Protein AF-A0A7M3YU79-F1 (afdb_monomer)

Mean predicted aligned error: 7.55 Å

Sequence (263 aa):
MKVATKDIVNKVTQTEMDAGKLSARFDVDVSDGSKVNLPAAFESEVREDLVKLAVASSRANRRQAYGSRAHVGKRRPMAGMKHSVEWWGKGRGVSRIMRRTGSRRGAQNPHTLGGRRAHGPKVEKDWSRKLNAKQRHAARNAALAATVSMETVSARGHRFDDTVEHLPIVLGSYTEIVDGKSTEYDIETFNHGSATRKAAAIFAGLGLGPDMDRARNGRKIRAGKATMRGRVHKTPKSILLVVKEKSGLAQAARNLPGVDVVA

pLDDT: mean 88.75, std 8.18, range [56.69, 97.25]

Foldseek 3Di:
DKDWAKEKEWEWDWDDDPVGTDDIDTDIAIDTHDIDDDDPLLVAAQDVVLLVVLVQQVVLVPDQQDWFFDDDDLVGHTFQNVAQWDFPDPDPPDDRATAGVPDPAHTQDCPGDRHHPPDTGDSPDRSHDDDDPVSVSSSVSSVSNLQFDPVSVVVVPADFAPLAPTPDHHHDWYWYQYPNDIDTDDPQADDDDLLLVVLQNNCVNNRRNVRLVCQVVVWAADDDCVCVVVNGIDTAAGAEAEDPDCHRNVVSQPPRRNYHYDD

Solvent-accessible surface area (backbone atoms only — not comparable to full-atom values): 14950 Å² total; per-residue (Å²): 102,76,43,57,18,41,24,38,39,37,39,42,48,73,51,76,52,102,92,46,81,76,56,75,46,74,47,49,49,71,46,82,51,64,74,43,75,55,62,74,46,52,76,38,70,71,45,63,70,47,36,52,50,48,51,52,27,54,56,31,57,71,54,78,78,54,49,58,61,67,69,51,66,90,91,37,43,29,64,32,48,90,64,68,62,41,72,86,59,77,94,71,93,60,80,83,54,43,15,32,62,98,45,94,51,57,33,44,42,60,92,30,81,70,21,18,67,86,86,60,56,46,52,87,58,85,56,68,46,93,73,58,67,69,54,51,52,50,19,51,24,13,55,50,18,42,52,42,41,62,67,56,44,42,74,74,67,55,43,69,39,91,80,55,86,68,46,74,82,42,79,48,58,30,33,40,30,49,90,87,44,78,45,80,47,62,63,54,61,52,76,63,88,62,39,44,60,53,48,52,40,49,38,38,52,64,23,40,37,59,21,38,49,49,12,51,75,48,50,37,75,42,79,70,77,42,39,86,67,80,40,40,68,44,62,41,79,45,53,77,46,78,43,89,57,87,42,28,39,45,64,24,42,59,77,43,50,31,35,44,74,47,102

Secondary structure (DSSP, 8-state):
-EEEEEEEEEEEEEEEETTEEEEEEEEEEEEEEEEEEPPGGGGS---HHHHHHHHHHHHHHTPPP--SPP-BTTTBPPTT--S-EE---SSSSS--S-EETTSS-B-SSTTSTT---TT---TT--------HHHHHHHHHHHHHHTT-HHHHHHTT----TT--SSS-EEEEEEEEETTEEEEE-TTT---SSHHHHHHHHHHHTT-HHHHHHHHHT-EEPPGGGGGGT--EEPPP--EEE-SSSSTHHHHHTTSTT-EEE-

Nearest PDB structures (foldseek):
  3cc7-assembly1_C  TM=9.434E-01  e=4.493E-16  Haloarcula marismortui
  8c3a-assembly2_AY  TM=8.943E-01  e=1.634E-16  Candida albicans
  9cai-assembly1_CC  TM=8.916E-01  e=8.146E-16  Caenorhabditis elegans
  8q87-assembly1_BC  TM=8.844E-01  e=2.678E-15  Gallus gallus
  9axv-assembly1_BP  TM=8.246E-01  e=1.664E-15  Schizosaccharomyces pombe

Structure (mmCIF, N/CA/C/O backbone):
data_AF-A0A7M3YU79-F1
#
_entry.id   AF-A0A7M3YU79-F1
#
loop_
_atom_site.group_PDB
_atom_site.id
_atom_site.type_symbol
_atom_site.label_atom_id
_atom_site.label_alt_id
_atom_site.label_comp_id
_atom_site.label_asym_id
_atom_site.label_entity_id
_atom_site.label_seq_id
_atom_site.pdbx_PDB_ins_code
_atom_site.Cartn_x
_atom_site.Cartn_y
_atom_site.Cartn_z
_atom_site.occupancy
_atom_site.B_iso_or_equiv
_atom_site.auth_seq_id
_atom_site.auth_comp_id
_atom_site.auth_asym_id
_atom_site.auth_atom_id
_atom_site.pdbx_PDB_model_num
ATOM 1 N N . MET A 1 1 ? -24.781 -9.980 7.993 1.00 81.50 1 MET A N 1
ATOM 2 C CA . MET A 1 1 ? -24.047 -10.554 9.157 1.00 81.50 1 MET A CA 1
ATOM 3 C C . MET A 1 1 ? -24.046 -9.546 10.315 1.00 81.50 1 MET A C 1
ATOM 5 O O . MET A 1 1 ? -23.990 -8.352 10.038 1.00 81.50 1 MET A O 1
ATOM 9 N N . LYS A 1 2 ? -24.150 -9.981 11.583 1.00 85.75 2 LYS A N 1
ATOM 10 C CA . LYS A 1 2 ? -24.127 -9.097 12.771 1.00 85.7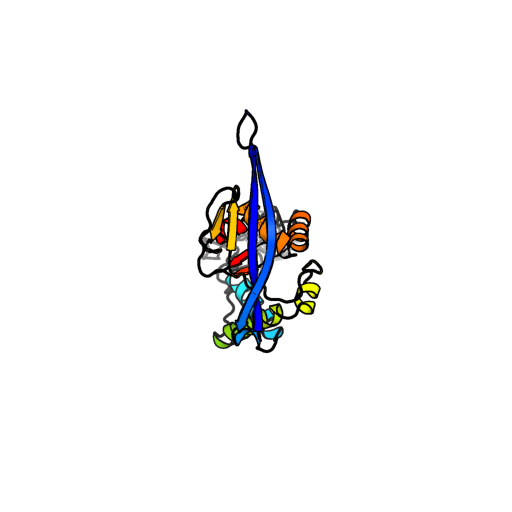5 2 LYS A CA 1
ATOM 11 C C . LYS A 1 2 ? -22.819 -9.264 13.538 1.00 85.75 2 LYS A C 1
ATOM 13 O O . LYS A 1 2 ? -22.414 -10.398 13.762 1.00 85.75 2 LYS A O 1
ATOM 18 N N . VAL A 1 3 ? -22.212 -8.158 13.953 1.00 88.25 3 VAL A N 1
ATOM 19 C CA . VAL A 1 3 ? -20.975 -8.128 14.748 1.00 88.25 3 VAL A CA 1
ATOM 20 C C . VAL A 1 3 ? -21.202 -7.265 15.986 1.00 88.25 3 VAL A C 1
ATOM 22 O O . VAL A 1 3 ? -21.877 -6.240 15.896 1.00 88.25 3 VAL A O 1
ATOM 25 N N . ALA A 1 4 ? -20.700 -7.698 17.143 1.00 88.19 4 ALA A N 1
ATOM 26 C CA . ALA A 1 4 ? -20.749 -6.900 18.366 1.00 88.19 4 ALA A CA 1
ATOM 27 C C . ALA A 1 4 ? -19.701 -5.781 18.300 1.00 88.19 4 ALA A C 1
ATOM 29 O O . ALA A 1 4 ? -18.576 -6.007 17.850 1.00 88.19 4 ALA A O 1
ATOM 30 N N . THR A 1 5 ? -20.063 -4.573 18.726 1.00 89.88 5 THR A N 1
ATOM 31 C CA . THR A 1 5 ? -19.071 -3.515 18.929 1.00 89.88 5 THR A CA 1
ATOM 32 C C . THR A 1 5 ? -18.211 -3.849 20.139 1.00 89.88 5 THR A C 1
ATOM 34 O O . THR A 1 5 ? -18.705 -4.400 21.119 1.00 89.88 5 THR A O 1
ATOM 37 N N . LYS A 1 6 ? -16.923 -3.522 20.078 1.00 89.19 6 LYS A N 1
ATOM 38 C CA . LYS A 1 6 ? -16.013 -3.624 21.218 1.00 89.19 6 LYS A CA 1
ATOM 39 C C . LYS A 1 6 ? -15.972 -2.275 21.919 1.00 89.19 6 LYS A C 1
ATOM 41 O O . LYS A 1 6 ? -15.434 -1.314 21.364 1.00 89.19 6 LYS A O 1
ATOM 46 N N . ASP A 1 7 ? -16.569 -2.224 23.100 1.00 88.94 7 ASP A N 1
ATOM 47 C CA . ASP A 1 7 ? -16.532 -1.062 23.976 1.00 88.94 7 ASP A CA 1
ATOM 48 C C . ASP A 1 7 ? -15.244 -1.120 24.797 1.00 88.94 7 ASP A C 1
ATOM 50 O O . ASP A 1 7 ? -14.843 -2.179 25.289 1.00 88.94 7 ASP A O 1
ATOM 54 N N . ILE A 1 8 ? -14.551 0.011 24.874 1.00 88.69 8 ILE A N 1
ATOM 55 C CA . ILE A 1 8 ? -13.196 0.088 25.412 1.00 88.69 8 ILE A CA 1
ATOM 56 C C . ILE A 1 8 ? -13.199 1.010 26.623 1.00 88.69 8 ILE A C 1
ATOM 58 O O . ILE A 1 8 ? -13.504 2.200 26.513 1.00 88.69 8 ILE A O 1
ATOM 62 N N . VAL A 1 9 ? -12.774 0.475 27.764 1.00 87.06 9 VAL A N 1
ATOM 63 C CA . VAL A 1 9 ? -12.541 1.246 28.983 1.00 87.06 9 VAL A CA 1
ATOM 64 C C . VAL A 1 9 ? -11.043 1.295 29.246 1.00 87.06 9 VAL A C 1
ATOM 66 O O . VAL A 1 9 ? -10.405 0.277 29.492 1.00 87.06 9 VAL A O 1
ATOM 69 N N . ASN A 1 10 ? -10.464 2.491 29.186 1.00 85.38 10 ASN A N 1
ATOM 70 C CA . ASN A 1 10 ? -9.042 2.710 29.418 1.00 85.38 10 ASN A CA 1
ATOM 71 C C . ASN A 1 10 ? -8.827 3.363 30.786 1.00 85.38 10 ASN A C 1
ATOM 73 O O . ASN A 1 10 ? -9.112 4.547 30.980 1.00 85.38 10 ASN A O 1
ATOM 77 N N . LYS A 1 11 ? -8.302 2.595 31.738 1.00 84.25 11 LYS A N 1
ATOM 78 C CA . LYS A 1 11 ? -7.891 3.082 33.055 1.00 84.25 11 LYS A CA 1
ATOM 79 C C . LYS A 1 11 ? -6.480 3.651 32.952 1.00 84.25 11 LYS A C 1
ATOM 81 O O . LYS A 1 11 ? -5.523 2.941 32.639 1.00 84.25 11 LYS A O 1
ATOM 86 N N . VAL A 1 12 ? -6.348 4.947 33.217 1.00 83.12 12 VAL A N 1
ATOM 87 C CA . VAL A 1 12 ? -5.073 5.665 33.164 1.00 83.12 12 VAL A CA 1
ATOM 88 C C . VAL A 1 12 ? -4.584 5.913 34.583 1.00 83.12 12 VAL A C 1
ATOM 90 O O . VAL A 1 12 ? -5.143 6.737 35.302 1.00 83.12 12 VAL A O 1
ATOM 93 N N . THR A 1 13 ? -3.504 5.244 34.976 1.00 80.00 13 THR A N 1
ATOM 94 C CA . THR A 1 13 ? -2.825 5.507 36.252 1.00 80.00 13 THR A CA 1
ATOM 95 C C . THR A 1 13 ? -1.566 6.326 35.991 1.00 80.00 13 THR A C 1
ATOM 97 O O . THR A 1 13 ? -0.698 5.911 35.216 1.00 80.00 13 THR A O 1
ATOM 100 N N . GLN A 1 14 ? -1.453 7.499 36.615 1.00 75.00 14 GLN A N 1
ATOM 101 C CA . GLN A 1 14 ? -0.257 8.343 36.543 1.00 75.00 14 GLN A CA 1
ATOM 102 C C . GLN A 1 14 ? 0.554 8.178 37.829 1.00 75.00 14 GLN A C 1
ATOM 104 O O . GLN A 1 14 ? 0.042 8.406 38.918 1.00 75.00 14 GLN A O 1
ATOM 109 N N . THR A 1 15 ? 1.819 7.773 37.714 1.00 66.00 15 THR A N 1
ATOM 110 C CA . THR A 1 15 ? 2.740 7.767 38.858 1.00 66.00 15 THR A CA 1
ATOM 111 C C . THR A 1 15 ? 3.405 9.139 38.965 1.00 66.00 15 THR A C 1
ATOM 113 O O . THR A 1 15 ? 4.109 9.558 38.038 1.00 66.00 15 THR A O 1
ATOM 116 N N . GLU A 1 16 ? 3.173 9.837 40.075 1.00 59.97 16 GLU A N 1
ATOM 117 C CA . GLU A 1 16 ? 3.838 11.099 40.418 1.00 59.97 16 GLU A CA 1
ATOM 118 C C . GLU A 1 16 ? 5.019 10.825 41.364 1.00 59.97 16 GLU A C 1
ATOM 120 O O . GLU A 1 16 ? 4.892 10.061 42.317 1.00 59.97 16 GLU A O 1
ATOM 125 N N . MET A 1 17 ? 6.181 11.420 41.076 1.00 58.06 17 MET A N 1
ATOM 126 C CA . MET A 1 17 ? 7.317 11.535 42.001 1.00 58.06 17 MET A CA 1
ATOM 127 C C . MET A 1 17 ? 7.767 13.000 42.053 1.00 58.06 17 MET A C 1
ATOM 129 O O . MET A 1 17 ? 7.424 13.777 41.160 1.00 58.06 17 MET A O 1
ATOM 133 N N . ASP A 1 18 ? 8.587 13.357 43.044 1.00 56.69 18 ASP A N 1
ATOM 134 C CA . ASP A 1 18 ? 9.019 14.738 43.338 1.00 56.69 18 ASP A CA 1
ATOM 135 C C . ASP A 1 18 ? 9.663 15.497 42.156 1.00 56.69 18 ASP A C 1
ATOM 137 O O . ASP A 1 18 ? 9.704 16.724 42.156 1.00 56.69 18 ASP A O 1
ATOM 141 N N . ALA A 1 19 ? 10.133 14.796 41.115 1.00 61.44 19 ALA A N 1
ATOM 142 C CA . ALA A 1 19 ? 10.728 15.387 39.909 1.00 61.44 19 ALA A CA 1
ATOM 143 C C . ALA A 1 19 ? 9.755 15.545 38.712 1.00 61.44 19 ALA A C 1
ATOM 145 O O . ALA A 1 19 ? 10.169 16.005 37.646 1.00 61.44 19 ALA A O 1
ATOM 146 N N . GLY A 1 20 ? 8.479 15.160 38.855 1.00 57.34 20 GLY A N 1
ATOM 147 C CA . GLY A 1 20 ? 7.430 15.284 37.832 1.00 57.34 20 GLY A CA 1
ATOM 148 C C . GLY A 1 20 ? 6.738 13.966 37.443 1.00 57.34 20 GLY A C 1
ATOM 149 O O . GLY A 1 20 ? 6.999 12.895 37.991 1.00 57.34 20 GLY A O 1
ATOM 150 N N . LYS A 1 21 ? 5.824 14.041 36.461 1.00 58.06 21 LYS A N 1
ATOM 151 C CA . LYS A 1 21 ? 5.037 12.899 35.950 1.00 58.06 21 LYS A CA 1
ATOM 152 C C . LYS A 1 21 ? 5.902 11.983 35.071 1.00 58.06 21 LYS A C 1
ATOM 154 O O . LYS A 1 21 ? 6.238 12.351 33.948 1.00 58.06 21 LYS A O 1
ATOM 159 N N . LEU A 1 22 ? 6.243 10.785 35.554 1.00 59.41 22 LEU A N 1
ATOM 160 C CA . LEU A 1 22 ? 7.222 9.886 34.911 1.00 59.41 22 LEU A CA 1
ATOM 161 C C . LEU A 1 22 ? 6.642 9.052 33.756 1.00 59.41 22 LEU A C 1
ATOM 163 O O . LEU A 1 22 ? 7.204 9.008 32.659 1.00 59.41 22 LEU A O 1
ATOM 167 N N . SER A 1 23 ? 5.507 8.381 33.969 1.00 65.94 23 SER A N 1
ATOM 168 C CA . SER A 1 23 ? 4.870 7.551 32.938 1.00 65.94 23 SER A CA 1
ATOM 169 C C . SER A 1 23 ? 3.421 7.219 33.284 1.00 65.94 23 SER A C 1
ATOM 171 O O . SER A 1 23 ? 3.136 6.817 34.408 1.00 65.94 23 SER A O 1
ATOM 173 N N . ALA A 1 24 ? 2.521 7.334 32.306 1.00 72.44 24 ALA A N 1
ATOM 174 C CA . ALA A 1 24 ? 1.152 6.842 32.427 1.00 72.44 24 ALA A CA 1
ATOM 175 C C . ALA A 1 24 ? 1.107 5.345 32.085 1.00 72.44 24 ALA A C 1
ATOM 177 O O . ALA A 1 24 ? 1.608 4.944 31.027 1.00 72.44 24 ALA A O 1
ATOM 178 N N . ARG A 1 25 ? 0.515 4.542 32.972 1.00 78.31 25 ARG A N 1
ATOM 179 C CA . ARG A 1 25 ? 0.147 3.146 32.714 1.00 78.31 25 ARG A CA 1
ATOM 180 C C . ARG A 1 25 ? -1.290 3.114 32.197 1.00 78.31 25 ARG A C 1
ATOM 182 O O . ARG A 1 25 ? -2.146 3.813 32.732 1.00 78.31 25 ARG A O 1
ATOM 189 N N . PHE A 1 26 ? -1.516 2.327 31.150 1.00 81.94 26 PHE A N 1
ATOM 190 C CA . PHE A 1 26 ? -2.822 2.127 30.528 1.00 81.94 26 PHE A CA 1
ATOM 191 C C . PHE A 1 26 ? -3.239 0.685 30.772 1.00 81.94 26 PHE A C 1
ATOM 193 O O . PHE A 1 26 ? -2.502 -0.225 30.387 1.00 81.94 26 PHE A O 1
ATOM 200 N N . ASP A 1 27 ? -4.371 0.501 31.435 1.00 83.38 27 ASP A N 1
ATOM 201 C CA . ASP A 1 27 ? -5.012 -0.795 31.619 1.00 83.38 27 ASP A CA 1
ATOM 202 C C . ASP A 1 27 ? -6.338 -0.771 30.858 1.00 83.38 27 ASP A C 1
ATOM 204 O O . ASP A 1 27 ? -7.167 0.113 31.085 1.00 83.38 27 ASP A O 1
ATOM 208 N N . VAL A 1 28 ? -6.471 -1.649 29.864 1.00 87.25 28 VAL A N 1
ATOM 209 C CA . VAL A 1 28 ? -7.566 -1.598 28.892 1.00 87.25 28 VAL A CA 1
ATOM 210 C C . VAL A 1 28 ? -8.467 -2.799 29.096 1.00 87.25 28 VAL A C 1
ATOM 212 O O . VAL A 1 28 ? -8.072 -3.924 28.801 1.00 87.25 28 VAL A O 1
ATOM 215 N N . ASP A 1 29 ? -9.692 -2.523 29.525 1.00 87.56 29 ASP A N 1
ATOM 216 C CA . ASP A 1 29 ? -10.766 -3.500 29.595 1.00 87.56 29 ASP A CA 1
ATOM 217 C C . ASP A 1 29 ? -11.615 -3.405 28.324 1.00 87.56 29 ASP A C 1
ATOM 219 O O . ASP A 1 29 ? -11.978 -2.312 27.874 1.00 87.56 29 ASP A O 1
ATOM 223 N N . VAL A 1 30 ? -11.931 -4.560 27.740 1.00 89.38 30 VAL A N 1
ATOM 224 C CA . VAL A 1 30 ? -12.754 -4.665 26.532 1.00 89.38 30 VAL A CA 1
ATOM 225 C C . VAL A 1 30 ? -14.022 -5.437 26.866 1.00 89.38 30 VAL A C 1
ATOM 227 O O . VAL A 1 30 ? -13.951 -6.574 27.330 1.00 89.38 30 VAL A O 1
ATOM 230 N N . SER A 1 31 ? -15.178 -4.837 26.592 1.00 88.56 31 SER A N 1
ATOM 231 C CA . SER A 1 31 ? -16.486 -5.482 26.731 1.00 88.56 31 SER A CA 1
ATOM 232 C C . SER A 1 31 ? -17.249 -5.502 25.409 1.00 88.56 31 SER A C 1
ATOM 234 O O . SER A 1 31 ? -17.033 -4.669 24.527 1.00 88.56 31 SER A O 1
ATOM 236 N N . ASP A 1 32 ? -18.163 -6.461 25.271 1.00 88.56 32 ASP A N 1
ATOM 237 C CA . ASP A 1 32 ? -19.058 -6.531 24.119 1.00 88.56 32 ASP A CA 1
ATOM 238 C C . ASP A 1 32 ? -20.237 -5.575 24.295 1.00 88.56 32 ASP A C 1
ATOM 240 O O . ASP A 1 32 ? -21.001 -5.671 25.255 1.00 88.56 32 ASP A O 1
ATOM 244 N N . GLY A 1 33 ? -20.376 -4.663 23.340 1.00 87.19 33 GLY A N 1
ATOM 245 C CA . GLY A 1 33 ? -21.458 -3.697 23.260 1.00 87.19 33 GLY A CA 1
ATOM 246 C C . GLY A 1 33 ? -22.595 -4.150 22.344 1.00 87.19 33 GLY A C 1
ATOM 247 O O . GLY A 1 33 ? -22.905 -5.334 22.172 1.00 87.19 33 GLY A O 1
ATOM 248 N N . SER A 1 34 ? -23.251 -3.168 21.727 1.00 88.75 34 SER A N 1
ATOM 249 C CA . SER A 1 34 ? -24.397 -3.402 20.845 1.00 88.75 34 SER A CA 1
ATOM 250 C C . SER A 1 34 ? -24.018 -4.148 19.555 1.00 88.75 34 SER A C 1
ATOM 252 O O . SER A 1 34 ? -22.916 -4.023 19.022 1.00 88.75 34 SER A O 1
ATOM 254 N N . LYS A 1 35 ? -24.955 -4.933 19.007 1.00 90.69 35 LYS A N 1
ATOM 255 C CA . LYS A 1 35 ? -24.753 -5.642 17.733 1.00 90.69 35 LYS A CA 1
ATOM 256 C C . LYS A 1 35 ? -25.072 -4.728 16.552 1.00 90.69 35 LYS A C 1
ATOM 258 O O . LYS A 1 35 ? -26.204 -4.270 16.414 1.00 90.69 35 LYS A O 1
ATOM 263 N N . VAL A 1 36 ? -24.111 -4.555 15.650 1.00 91.38 36 VAL A N 1
ATOM 264 C CA . VAL A 1 36 ? -24.239 -3.762 14.421 1.00 91.38 36 VAL A CA 1
ATOM 265 C C . VAL A 1 36 ? -24.332 -4.684 13.203 1.00 91.38 36 VAL A C 1
ATOM 267 O O . VAL A 1 36 ? -23.674 -5.724 13.122 1.00 91.38 36 VAL A O 1
ATOM 270 N N . ASN A 1 37 ? -25.178 -4.312 12.238 1.00 92.44 37 ASN A N 1
ATOM 271 C CA . ASN A 1 37 ? -25.280 -5.011 10.958 1.00 92.44 37 ASN A CA 1
ATOM 272 C C . ASN A 1 37 ? -24.113 -4.608 10.050 1.00 92.44 37 ASN A C 1
ATOM 274 O O . ASN A 1 37 ? -23.942 -3.428 9.741 1.00 92.44 37 ASN A O 1
ATOM 278 N N . LEU A 1 38 ? -23.345 -5.589 9.576 1.00 90.69 38 LEU A N 1
ATOM 279 C CA . LEU A 1 38 ? -22.318 -5.340 8.572 1.00 90.69 38 LEU A CA 1
ATOM 280 C C . LEU A 1 38 ? -22.953 -4.936 7.229 1.00 90.69 38 LEU A C 1
ATOM 282 O O . LEU A 1 38 ? -23.984 -5.493 6.844 1.00 90.69 38 LEU A O 1
ATOM 286 N N . PRO A 1 39 ? -22.326 -4.013 6.478 1.00 92.81 39 PRO A N 1
ATOM 287 C CA . PRO A 1 39 ? -22.754 -3.675 5.126 1.00 92.81 39 PRO A CA 1
ATOM 288 C C . PRO A 1 39 ? -22.746 -4.878 4.173 1.00 92.81 39 PRO A C 1
ATOM 290 O O . PRO A 1 39 ? -21.878 -5.747 4.264 1.00 92.81 39 PRO A O 1
ATOM 293 N N . ALA A 1 40 ? -23.606 -4.840 3.149 1.00 92.75 40 ALA A N 1
ATOM 294 C CA . ALA A 1 40 ? -23.705 -5.873 2.105 1.00 92.75 40 ALA A CA 1
ATOM 295 C C . ALA A 1 40 ? -22.381 -6.163 1.360 1.00 92.75 40 ALA A C 1
ATOM 297 O O . ALA A 1 40 ? -22.225 -7.204 0.729 1.00 92.75 40 ALA A O 1
ATOM 298 N N . ALA A 1 41 ? -21.392 -5.263 1.432 1.00 92.50 41 ALA A N 1
ATOM 299 C CA . ALA A 1 41 ? -20.070 -5.486 0.848 1.00 92.50 41 ALA A CA 1
ATOM 300 C C . ALA A 1 41 ? -19.330 -6.693 1.462 1.00 92.50 41 ALA A C 1
ATOM 302 O O . ALA A 1 41 ? -18.563 -7.345 0.754 1.00 92.50 41 ALA A O 1
ATOM 303 N N . PHE A 1 42 ? -19.572 -7.001 2.740 1.00 92.50 42 PHE A N 1
ATOM 304 C CA . PHE A 1 42 ? -18.949 -8.128 3.443 1.00 92.50 42 PHE A CA 1
ATOM 305 C C . PHE A 1 42 ? -19.565 -9.486 3.086 1.00 92.50 42 PHE A C 1
ATOM 307 O O . PHE A 1 42 ? -18.950 -10.512 3.344 1.00 92.50 42 PHE A O 1
ATOM 314 N N . GLU A 1 43 ? -20.742 -9.494 2.461 1.00 92.31 43 GLU A N 1
ATOM 315 C CA . GLU A 1 43 ? -21.450 -10.712 2.036 1.00 92.31 43 GLU A CA 1
ATOM 316 C C . GLU A 1 43 ? -21.133 -11.094 0.583 1.00 92.31 43 GLU A C 1
ATOM 318 O O . GLU A 1 43 ? -21.670 -12.059 0.046 1.00 92.31 43 GLU A O 1
ATOM 323 N N . SER A 1 44 ? -20.262 -10.329 -0.079 1.00 92.88 44 SER A N 1
ATOM 324 C CA . SER A 1 44 ? -19.859 -10.620 -1.451 1.00 92.88 44 SER A CA 1
ATOM 325 C C . SER A 1 44 ? -18.948 -11.847 -1.550 1.00 92.88 44 SER A C 1
ATOM 327 O O . SER A 1 44 ? -18.225 -12.195 -0.621 1.00 92.88 44 SER A O 1
ATOM 329 N N . GLU A 1 45 ? -18.956 -12.494 -2.713 1.00 93.75 45 GLU A N 1
ATOM 330 C CA . GLU A 1 45 ? -18.091 -13.640 -2.988 1.00 93.75 45 GLU A CA 1
ATOM 331 C C . GLU A 1 45 ? -16.602 -13.242 -3.002 1.00 93.75 45 GLU A C 1
ATOM 333 O O . GLU A 1 45 ? -16.199 -12.243 -3.616 1.00 93.75 45 GLU A O 1
ATOM 338 N N . VAL A 1 46 ? -15.759 -14.063 -2.370 1.00 94.00 46 VAL A N 1
ATOM 339 C CA . VAL A 1 46 ? -14.306 -13.859 -2.323 1.00 94.00 46 VAL A CA 1
ATOM 340 C C . VAL A 1 46 ? -13.665 -14.264 -3.654 1.00 94.00 46 VAL A C 1
ATOM 342 O O . VAL A 1 46 ? -13.205 -15.384 -3.857 1.00 94.00 46 VAL A O 1
ATOM 345 N N . ARG A 1 47 ? -13.601 -13.305 -4.580 1.00 95.06 47 ARG A N 1
ATOM 346 C CA . ARG A 1 47 ? -12.976 -13.458 -5.902 1.00 95.06 47 ARG A CA 1
ATOM 347 C C . ARG A 1 47 ? -11.518 -13.002 -5.939 1.00 95.06 47 ARG A C 1
ATOM 349 O O . ARG A 1 47 ? -11.207 -11.843 -6.234 1.00 95.06 47 ARG A O 1
ATOM 356 N N . GLU A 1 48 ? -10.597 -13.926 -5.664 1.00 94.38 48 GLU A N 1
ATOM 357 C CA . GLU A 1 48 ? -9.156 -13.635 -5.647 1.00 94.38 48 GLU A CA 1
ATOM 358 C C . GLU A 1 48 ? -8.589 -13.174 -6.999 1.00 94.38 48 GLU A C 1
ATOM 360 O O . GLU A 1 48 ? -7.636 -12.391 -7.039 1.00 94.38 48 GLU A O 1
ATOM 365 N N . ASP A 1 49 ? -9.145 -13.661 -8.108 1.00 95.94 49 ASP A N 1
ATOM 366 C CA . ASP A 1 49 ? -8.753 -13.313 -9.476 1.00 95.94 49 ASP A CA 1
ATOM 367 C C . ASP A 1 49 ? -8.883 -11.802 -9.726 1.00 95.94 49 ASP A C 1
ATOM 369 O O . ASP A 1 49 ? -7.927 -11.137 -10.148 1.00 95.94 49 ASP A O 1
ATOM 373 N N . LEU A 1 50 ? -10.042 -11.236 -9.374 1.00 95.38 50 LEU A N 1
ATOM 374 C CA . LEU A 1 50 ? -10.332 -9.812 -9.502 1.00 95.38 50 LEU A CA 1
ATOM 375 C C . LEU A 1 50 ? -9.463 -8.973 -8.564 1.00 95.38 50 LEU A C 1
ATOM 377 O O . LEU A 1 50 ? -8.956 -7.925 -8.974 1.00 95.38 50 LEU A O 1
ATOM 381 N N . VAL A 1 51 ? -9.238 -9.438 -7.332 1.00 96.25 51 VAL A N 1
ATOM 382 C CA . VAL A 1 51 ? -8.363 -8.756 -6.367 1.00 96.25 51 VAL A CA 1
ATOM 383 C C . VAL A 1 51 ? -6.922 -8.710 -6.885 1.00 96.25 51 VAL A C 1
ATOM 385 O O . VAL A 1 51 ? -6.300 -7.643 -6.895 1.00 96.25 51 VAL A O 1
ATOM 388 N N . LYS A 1 52 ? -6.388 -9.831 -7.389 1.00 96.19 52 LYS A N 1
ATOM 389 C CA . LYS A 1 52 ? -5.036 -9.905 -7.974 1.00 96.19 52 LYS A CA 1
ATOM 390 C C . LYS A 1 52 ? -4.902 -8.970 -9.178 1.00 96.19 52 LYS A C 1
ATOM 392 O O . LYS A 1 52 ? -3.914 -8.230 -9.270 1.00 96.19 52 LYS A O 1
ATOM 397 N N . LEU A 1 53 ? -5.905 -8.935 -10.058 1.00 96.50 53 LEU A N 1
ATOM 398 C CA . LEU A 1 53 ? -5.945 -8.022 -11.202 1.00 96.50 53 LEU A CA 1
ATOM 399 C C . LEU A 1 53 ? -5.962 -6.550 -10.758 1.00 96.50 53 LEU A C 1
ATOM 401 O O . LEU A 1 53 ? -5.197 -5.732 -11.283 1.00 96.50 53 LEU A O 1
ATOM 405 N N . ALA A 1 54 ? -6.774 -6.217 -9.752 1.00 97.25 54 ALA A N 1
ATOM 406 C CA . ALA A 1 54 ? -6.871 -4.870 -9.200 1.00 97.25 54 ALA A CA 1
ATOM 407 C C . ALA A 1 54 ? -5.557 -4.396 -8.573 1.00 97.25 54 ALA A C 1
ATOM 409 O O . ALA A 1 54 ? -5.089 -3.289 -8.858 1.00 97.25 54 ALA A O 1
ATOM 410 N N . VAL A 1 55 ? -4.900 -5.257 -7.794 1.00 96.44 55 VAL A N 1
ATOM 411 C CA . VAL A 1 55 ? -3.586 -4.969 -7.207 1.00 96.44 55 VAL A CA 1
ATOM 412 C C . VAL A 1 55 ? -2.522 -4.791 -8.293 1.00 96.44 55 VAL A C 1
ATOM 414 O O . VAL A 1 55 ? -1.691 -3.884 -8.192 1.00 96.44 55 VAL A O 1
ATOM 417 N N . ALA A 1 56 ? -2.536 -5.610 -9.348 1.00 96.19 56 ALA A N 1
ATOM 418 C CA . ALA A 1 56 ? -1.594 -5.485 -10.459 1.00 96.19 56 ALA A CA 1
ATOM 419 C C . ALA A 1 56 ? -1.773 -4.164 -11.226 1.00 96.19 56 ALA A C 1
ATOM 421 O O . ALA A 1 56 ? -0.780 -3.495 -11.521 1.00 96.19 56 ALA A O 1
ATOM 422 N N . SER A 1 57 ? -3.018 -3.763 -11.502 1.00 96.81 57 SER A N 1
ATOM 423 C CA . SER A 1 57 ? -3.335 -2.470 -12.121 1.00 96.81 57 SER A CA 1
ATOM 424 C C . SER A 1 57 ? -2.906 -1.297 -11.230 1.00 96.81 57 SER A C 1
ATOM 426 O O . SER A 1 57 ? -2.168 -0.421 -11.681 1.00 96.81 57 SER A O 1
ATOM 428 N N . SER A 1 58 ? -3.243 -1.327 -9.937 1.00 96.00 58 SER A N 1
ATOM 429 C CA . SER A 1 58 ? -2.849 -0.291 -8.970 1.00 96.00 58 SER A CA 1
ATOM 430 C C . SER A 1 58 ? -1.325 -0.126 -8.870 1.00 96.00 58 SER A C 1
ATOM 432 O O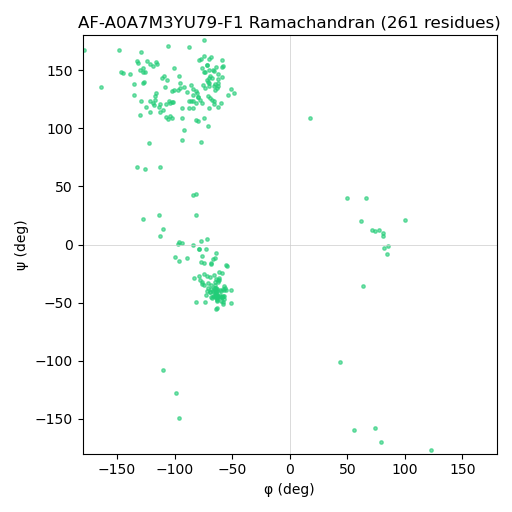 . SER A 1 58 ? -0.797 0.988 -8.940 1.00 96.00 58 SER A O 1
ATOM 434 N N . ARG A 1 59 ? -0.577 -1.237 -8.798 1.00 96.12 59 ARG A N 1
ATOM 435 C CA . ARG A 1 59 ? 0.898 -1.219 -8.776 1.00 96.12 59 ARG A CA 1
ATOM 436 C C . ARG A 1 59 ? 1.503 -0.671 -10.065 1.00 96.12 59 ARG A C 1
ATOM 438 O O . ARG A 1 59 ? 2.529 0.004 -10.000 1.00 96.12 59 ARG A O 1
ATOM 445 N N . ALA A 1 60 ? 0.899 -0.973 -11.212 1.00 95.44 60 ALA A N 1
ATOM 446 C CA . ALA A 1 60 ? 1.342 -0.466 -12.503 1.00 95.44 60 ALA A CA 1
ATOM 447 C C . ALA A 1 60 ? 1.142 1.058 -12.594 1.00 95.44 60 ALA A C 1
ATOM 449 O O . ALA A 1 60 ? 2.081 1.771 -12.936 1.00 95.44 60 ALA A O 1
ATOM 450 N N . ASN A 1 61 ? -0.016 1.558 -12.152 1.00 95.81 61 ASN A N 1
ATOM 451 C CA . ASN A 1 61 ? -0.354 2.986 -12.170 1.00 95.81 61 ASN A CA 1
ATOM 452 C C . ASN A 1 61 ? 0.473 3.822 -11.176 1.00 95.81 61 ASN A C 1
ATOM 454 O O . ASN A 1 61 ? 0.738 4.992 -11.426 1.00 95.81 61 ASN A O 1
ATOM 458 N N . ARG A 1 62 ? 0.943 3.231 -10.067 1.00 95.62 62 ARG A N 1
ATOM 459 C CA . ARG A 1 62 ? 1.850 3.902 -9.111 1.00 95.62 62 ARG A CA 1
ATOM 460 C C . ARG A 1 62 ? 3.303 3.990 -9.608 1.00 95.62 62 ARG A C 1
ATOM 462 O O . ARG A 1 62 ? 4.149 4.618 -8.967 1.00 95.62 62 ARG A O 1
ATOM 469 N N . ARG A 1 63 ? 3.653 3.309 -10.701 1.00 94.44 63 ARG A N 1
ATOM 470 C CA . ARG A 1 63 ? 5.036 3.226 -11.177 1.00 94.44 63 ARG A CA 1
ATOM 471 C C . ARG A 1 63 ? 5.494 4.565 -11.758 1.00 94.44 63 ARG A C 1
ATOM 473 O O . ARG A 1 63 ? 4.882 5.091 -12.675 1.00 94.44 63 ARG A O 1
ATOM 480 N N . GLN A 1 64 ? 6.636 5.061 -11.289 1.00 92.94 64 GLN A N 1
ATOM 481 C CA . GLN A 1 64 ? 7.299 6.216 -11.898 1.00 92.94 64 GLN A CA 1
ATOM 482 C C . GLN A 1 64 ? 7.951 5.827 -13.230 1.00 92.94 64 GLN A C 1
ATOM 484 O O . GLN A 1 64 ? 8.631 4.794 -13.324 1.00 92.94 64 GLN A O 1
ATOM 489 N N . ALA A 1 65 ? 7.758 6.665 -14.250 1.00 94.12 65 ALA A N 1
ATOM 490 C CA . ALA A 1 65 ? 8.406 6.499 -15.543 1.00 94.12 65 ALA A CA 1
ATOM 491 C C . ALA A 1 65 ? 9.931 6.597 -15.391 1.00 94.12 65 ALA A C 1
ATOM 493 O O . ALA A 1 65 ? 10.460 7.420 -14.646 1.00 94.12 65 ALA A O 1
ATOM 494 N N . TYR A 1 66 ? 10.648 5.732 -16.100 1.00 93.50 66 TYR A N 1
ATOM 495 C CA . TYR A 1 66 ? 12.104 5.706 -16.109 1.00 93.50 66 TYR A CA 1
ATOM 496 C C . TYR A 1 66 ? 12.576 5.311 -17.501 1.00 93.50 66 TYR A C 1
ATOM 498 O O . TYR A 1 66 ? 11.943 4.516 -18.196 1.00 93.50 66 TYR A O 1
ATOM 506 N N . GLY A 1 67 ? 13.719 5.839 -17.903 1.00 92.06 67 GLY A N 1
ATOM 507 C CA . GLY A 1 67 ? 14.286 5.523 -19.197 1.00 92.06 67 GLY A CA 1
ATOM 508 C C . GLY A 1 67 ? 15.607 6.225 -19.421 1.00 92.06 67 GLY A C 1
ATOM 509 O O . GLY A 1 67 ? 15.988 7.128 -18.678 1.00 92.06 67 GLY A O 1
ATOM 510 N N . SER A 1 68 ? 16.319 5.793 -20.455 1.00 87.31 68 SER A N 1
ATOM 511 C CA . SER A 1 68 ? 17.446 6.563 -20.973 1.00 87.31 68 SER A CA 1
ATOM 512 C C . SER A 1 68 ? 16.947 7.826 -21.673 1.00 87.31 68 SER A C 1
ATOM 514 O O . SER A 1 68 ? 15.804 7.879 -22.126 1.00 87.31 68 SER A O 1
ATOM 516 N N . ARG A 1 69 ? 17.830 8.818 -21.828 1.00 84.69 69 ARG A N 1
ATOM 517 C CA . ARG A 1 69 ? 17.552 10.029 -22.612 1.00 84.69 69 ARG A CA 1
ATOM 518 C C . ARG A 1 69 ? 16.966 9.665 -23.984 1.00 84.69 69 ARG A C 1
ATOM 520 O O . ARG A 1 69 ? 17.541 8.825 -24.682 1.00 84.69 69 ARG A O 1
ATOM 527 N N . ALA A 1 70 ? 15.855 10.308 -24.346 1.00 84.44 70 ALA A N 1
ATOM 528 C CA . ALA A 1 70 ? 15.228 10.149 -25.653 1.00 84.44 70 ALA A CA 1
ATOM 529 C C . ALA A 1 70 ? 16.205 10.528 -26.776 1.00 84.44 70 ALA A C 1
ATOM 531 O O . ALA A 1 70 ? 17.028 11.435 -26.615 1.00 84.44 70 ALA A O 1
ATOM 532 N N . HIS A 1 71 ? 16.127 9.809 -27.894 1.00 84.62 71 HIS A N 1
ATOM 533 C CA . HIS A 1 71 ? 16.905 10.120 -29.085 1.00 84.62 71 HIS A CA 1
ATOM 534 C C . HIS A 1 71 ? 16.199 11.232 -29.860 1.00 84.62 71 HIS A C 1
ATOM 536 O O . HIS A 1 71 ? 15.168 10.986 -30.474 1.00 84.62 71 HIS A O 1
ATOM 542 N N . VAL A 1 72 ? 16.753 12.443 -29.827 1.00 85.81 72 VAL A N 1
ATOM 543 C CA . VAL A 1 72 ? 16.229 13.595 -30.570 1.00 85.81 72 VAL A CA 1
ATOM 544 C C . VAL A 1 72 ? 17.328 14.113 -31.492 1.00 85.81 72 VAL A C 1
ATOM 546 O O . VAL A 1 72 ? 18.148 14.963 -31.124 1.00 85.81 72 VAL A O 1
ATOM 549 N N . GLY A 1 73 ? 17.374 13.520 -32.686 1.00 83.75 73 GLY A N 1
ATOM 550 C CA . GLY A 1 73 ? 18.341 13.830 -33.733 1.00 83.75 73 GLY A CA 1
ATOM 551 C C . GLY A 1 73 ? 19.806 13.708 -33.295 1.00 83.75 73 GLY A C 1
ATOM 552 O O . GLY A 1 73 ? 20.154 13.059 -32.303 1.00 83.75 73 GLY A O 1
ATOM 553 N N . LYS A 1 74 ? 20.688 14.376 -34.047 1.00 79.00 74 LYS A N 1
ATOM 554 C CA . LYS A 1 74 ? 22.139 14.390 -33.787 1.00 79.00 74 LYS A CA 1
ATOM 555 C C . LYS A 1 74 ? 22.534 15.259 -32.584 1.00 79.00 74 LYS A C 1
ATOM 557 O O . LYS A 1 74 ? 23.551 14.989 -31.956 1.00 79.00 74 LYS A O 1
ATOM 562 N N . ARG A 1 75 ? 21.726 16.271 -32.229 1.00 82.00 75 ARG A N 1
ATOM 563 C CA . ARG A 1 75 ? 22.005 17.204 -31.113 1.00 82.00 75 ARG A CA 1
ATOM 564 C C . ARG A 1 75 ? 21.742 16.591 -29.735 1.00 82.00 75 ARG A C 1
ATOM 566 O O . ARG A 1 75 ? 22.432 16.910 -28.768 1.00 82.00 75 ARG A O 1
ATOM 573 N N . ARG A 1 76 ? 20.758 15.693 -29.609 1.00 84.56 76 ARG A N 1
ATOM 574 C CA . ARG A 1 76 ? 20.423 15.025 -28.340 1.00 84.56 76 ARG A CA 1
ATOM 575 C C . ARG A 1 76 ? 20.277 13.517 -28.548 1.00 84.56 76 ARG A C 1
ATOM 577 O O . ARG A 1 76 ? 19.187 12.975 -28.378 1.00 84.56 76 ARG A O 1
ATOM 584 N N . PRO A 1 77 ? 21.370 12.813 -28.883 1.00 86.62 77 PRO A N 1
ATOM 585 C CA . PRO A 1 77 ? 21.293 11.392 -29.143 1.00 86.62 77 PRO A CA 1
ATOM 586 C C . PRO A 1 77 ? 21.125 10.603 -27.834 1.00 86.62 77 PRO A C 1
ATOM 588 O O . PRO A 1 77 ? 21.397 11.108 -26.734 1.00 86.62 77 PRO A O 1
ATOM 591 N N . MET A 1 78 ? 20.676 9.352 -27.964 1.00 88.19 78 MET A N 1
ATOM 592 C CA . MET A 1 78 ? 20.518 8.425 -26.843 1.00 88.19 78 MET A CA 1
ATOM 593 C C . MET A 1 78 ? 21.861 8.210 -26.128 1.00 88.19 78 MET A C 1
ATOM 595 O O . MET A 1 78 ? 22.941 8.420 -26.691 1.00 88.19 78 MET A O 1
ATOM 599 N N . ALA A 1 79 ? 21.805 7.768 -24.872 1.00 88.81 79 ALA A N 1
ATOM 600 C CA . ALA A 1 79 ? 22.993 7.318 -24.155 1.00 88.81 79 ALA A CA 1
ATOM 601 C C . ALA A 1 79 ? 23.785 6.283 -24.986 1.00 88.81 79 ALA A C 1
ATOM 603 O O . ALA A 1 79 ? 23.202 5.368 -25.565 1.00 88.81 79 ALA A O 1
ATOM 604 N N . GLY A 1 80 ? 25.108 6.460 -25.062 1.00 89.19 80 GLY A N 1
ATOM 605 C CA . GLY A 1 80 ? 26.011 5.625 -25.866 1.00 89.19 80 GLY A CA 1
ATOM 606 C C . GLY A 1 80 ? 26.164 6.032 -27.339 1.00 89.19 80 GLY A C 1
ATOM 607 O O . GLY A 1 80 ? 26.948 5.420 -28.057 1.00 89.19 80 GLY A O 1
ATOM 608 N N . MET A 1 81 ? 25.463 7.082 -27.793 1.00 89.94 81 MET A N 1
ATOM 609 C CA . MET A 1 81 ? 25.548 7.604 -29.170 1.00 89.94 81 MET A CA 1
ATOM 610 C C . MET A 1 81 ? 26.184 9.000 -29.284 1.00 89.94 81 MET A C 1
ATOM 612 O O . MET A 1 81 ? 26.197 9.587 -30.360 1.00 89.94 81 MET A O 1
ATOM 616 N N . LYS A 1 82 ? 26.738 9.547 -28.196 1.00 88.62 82 LYS A N 1
ATOM 617 C CA . LYS A 1 82 ? 27.393 10.872 -28.170 1.00 88.62 82 LYS A CA 1
ATOM 618 C C . LYS A 1 82 ? 28.840 10.833 -28.690 1.00 88.62 82 LYS A C 1
ATOM 620 O O . LYS A 1 82 ? 29.741 11.380 -28.058 1.00 88.62 82 LYS A O 1
ATOM 625 N N . HIS A 1 83 ? 29.081 10.131 -29.791 1.00 88.56 83 HIS A N 1
ATOM 626 C CA . HIS A 1 83 ? 30.410 9.983 -30.386 1.00 88.56 83 HIS A CA 1
ATOM 627 C C . HIS A 1 83 ? 30.328 10.167 -31.895 1.00 88.56 83 HIS A C 1
ATOM 629 O O . HIS A 1 83 ? 29.429 9.600 -32.521 1.00 88.56 83 HIS A O 1
ATOM 635 N N . SER A 1 84 ? 31.296 10.892 -32.455 1.00 90.50 84 SER A N 1
ATOM 636 C CA . SER A 1 84 ? 31.600 10.834 -33.882 1.00 90.50 84 SER A CA 1
ATOM 637 C C . SER A 1 84 ? 32.162 9.457 -34.184 1.00 90.50 84 SER A C 1
ATOM 639 O O . SER A 1 84 ? 33.084 8.986 -33.508 1.00 90.50 84 SER A O 1
ATOM 641 N N . VAL A 1 85 ? 31.533 8.781 -35.133 1.00 92.69 85 VAL A N 1
ATOM 642 C CA . VAL A 1 85 ? 31.888 7.423 -35.505 1.00 92.69 85 VAL A CA 1
ATOM 643 C C . VAL A 1 85 ? 32.049 7.305 -37.002 1.00 92.69 85 VAL A C 1
ATOM 645 O O . VAL A 1 85 ? 31.367 7.981 -37.766 1.00 92.69 85 VAL A O 1
ATOM 648 N N . GLU A 1 86 ? 32.920 6.396 -37.396 1.00 93.25 86 GLU A N 1
ATOM 649 C CA . GLU A 1 86 ? 33.183 6.039 -38.775 1.00 93.25 86 GLU A CA 1
ATOM 650 C C . GLU A 1 86 ? 33.165 4.521 -38.932 1.00 93.25 86 GLU A C 1
ATOM 652 O O . GLU A 1 86 ? 33.368 3.753 -37.981 1.00 93.25 86 GLU A O 1
ATOM 657 N N . TRP A 1 87 ? 32.901 4.092 -40.158 1.00 92.44 87 TRP A N 1
ATOM 658 C CA . TRP A 1 87 ? 33.002 2.700 -40.546 1.00 92.44 87 TRP A CA 1
ATOM 659 C C . TRP A 1 87 ? 34.272 2.507 -41.367 1.00 92.44 87 TRP A C 1
ATOM 661 O O . TRP A 1 87 ? 34.457 3.136 -42.401 1.00 92.44 87 TRP A O 1
ATOM 671 N N . TRP A 1 88 ? 35.152 1.625 -40.903 1.00 89.81 88 TRP A N 1
ATOM 672 C CA . TRP A 1 88 ? 36.470 1.406 -41.507 1.00 89.81 88 TRP A CA 1
ATOM 673 C C . TRP A 1 88 ? 36.469 0.545 -42.776 1.00 89.81 88 TRP A C 1
ATOM 675 O O . TRP A 1 88 ? 37.519 0.367 -43.395 1.00 89.81 88 TRP A O 1
ATOM 685 N N . GLY A 1 89 ? 35.321 0.005 -43.179 1.00 88.50 89 GLY A N 1
ATOM 686 C CA . GLY A 1 89 ? 35.236 -0.832 -44.368 1.00 88.50 89 GLY A CA 1
ATOM 687 C C . GLY A 1 89 ? 35.704 -2.275 -44.164 1.00 88.50 89 GLY A C 1
ATOM 688 O O . GLY A 1 89 ? 35.898 -2.756 -43.044 1.00 88.50 89 GLY A O 1
ATOM 689 N N . LYS A 1 90 ? 35.838 -2.994 -45.281 1.00 93.00 90 LYS A N 1
ATOM 690 C CA . LYS A 1 90 ? 36.397 -4.355 -45.347 1.00 93.00 90 LYS A CA 1
ATOM 691 C C . LYS A 1 90 ? 37.931 -4.286 -45.505 1.00 93.00 90 LYS A C 1
ATOM 693 O O . LYS A 1 90 ? 38.477 -3.214 -45.727 1.00 93.00 90 LYS A O 1
ATOM 698 N N . GLY A 1 91 ? 38.623 -5.423 -45.384 1.00 91.69 91 GLY A N 1
ATOM 699 C CA . GLY A 1 91 ? 40.048 -5.534 -45.749 1.00 91.69 91 GLY A CA 1
ATOM 700 C C . GLY A 1 91 ? 41.067 -5.025 -44.720 1.00 91.69 91 GLY A C 1
ATOM 701 O O . GLY A 1 91 ? 42.245 -4.947 -45.031 1.00 91.69 91 GLY A O 1
ATOM 702 N N . ARG A 1 92 ? 40.647 -4.699 -43.489 1.00 87.06 92 ARG A N 1
ATOM 703 C CA . ARG A 1 92 ? 41.532 -4.169 -42.426 1.00 87.06 92 ARG A CA 1
ATOM 704 C C . ARG A 1 92 ? 41.785 -5.132 -41.258 1.00 87.06 92 ARG A C 1
ATOM 706 O O . ARG A 1 92 ? 42.197 -4.693 -40.190 1.00 87.06 92 ARG A O 1
ATOM 713 N N . GLY A 1 93 ? 41.446 -6.417 -41.405 1.00 91.81 93 GLY A N 1
ATOM 714 C CA . GLY A 1 93 ? 41.642 -7.429 -40.350 1.00 91.81 93 GLY A CA 1
ATOM 715 C C . GLY A 1 93 ? 40.872 -7.168 -39.044 1.00 91.81 93 GLY A C 1
ATOM 716 O O . GLY A 1 93 ? 41.236 -7.683 -37.992 1.00 91.81 93 GLY A O 1
ATOM 717 N N . VAL A 1 94 ? 39.818 -6.343 -39.074 1.00 91.00 94 VAL A N 1
ATOM 718 C CA . VAL A 1 94 ? 39.017 -5.987 -37.894 1.00 91.00 94 VAL A CA 1
ATOM 719 C C . VAL A 1 94 ? 37.520 -6.104 -38.171 1.00 91.00 94 VAL A C 1
ATOM 721 O O . VAL A 1 94 ? 37.077 -6.038 -39.318 1.00 91.00 94 VAL A O 1
ATOM 724 N N . SER A 1 95 ? 36.712 -6.248 -37.114 1.00 90.50 95 SER A N 1
ATOM 725 C CA . SER A 1 95 ? 35.256 -6.344 -37.270 1.00 90.50 95 SER A CA 1
ATOM 726 C C . SER A 1 95 ? 34.638 -5.059 -37.842 1.00 90.50 95 SER A C 1
ATOM 728 O O . SER A 1 95 ? 35.144 -3.950 -37.629 1.00 90.50 95 SER A O 1
ATOM 730 N N . ARG A 1 96 ? 33.500 -5.220 -38.529 1.00 91.31 96 ARG A N 1
ATOM 731 C CA . ARG A 1 96 ? 32.781 -4.182 -39.296 1.00 91.31 96 ARG A CA 1
ATOM 732 C C . ARG A 1 96 ? 31.887 -3.273 -38.438 1.00 91.31 96 ARG A C 1
ATOM 734 O O . ARG A 1 96 ? 30.891 -2.751 -38.926 1.00 91.31 96 ARG A O 1
ATOM 741 N N . ILE A 1 97 ? 32.198 -3.127 -37.156 1.00 93.56 97 ILE A N 1
ATOM 742 C CA . ILE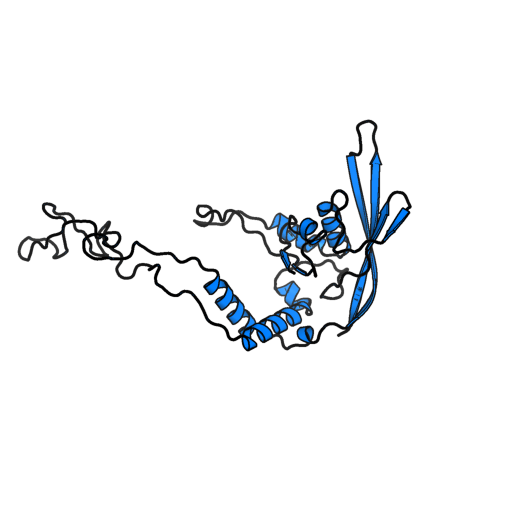 A 1 97 ? 31.428 -2.296 -36.222 1.00 93.56 97 ILE A CA 1
ATOM 743 C C . ILE A 1 97 ? 31.730 -0.809 -36.431 1.00 93.56 97 ILE A C 1
ATOM 745 O O . ILE A 1 97 ? 32.792 -0.459 -36.945 1.00 93.56 97 ILE A O 1
ATOM 749 N N . MET A 1 98 ? 30.829 0.064 -35.976 1.00 93.06 98 MET A N 1
ATOM 750 C CA . MET A 1 98 ? 31.114 1.498 -35.902 1.00 93.06 98 MET A CA 1
ATOM 751 C C . MET A 1 98 ? 32.240 1.740 -34.897 1.00 93.06 98 MET A C 1
ATOM 753 O O . MET A 1 98 ? 32.224 1.198 -33.787 1.00 93.06 98 MET A O 1
ATOM 757 N N . ARG A 1 99 ? 33.226 2.550 -35.278 1.00 93.19 99 ARG A N 1
ATOM 758 C CA . ARG A 1 99 ? 34.367 2.918 -34.431 1.00 93.19 99 ARG A CA 1
ATOM 759 C C . ARG A 1 99 ? 34.378 4.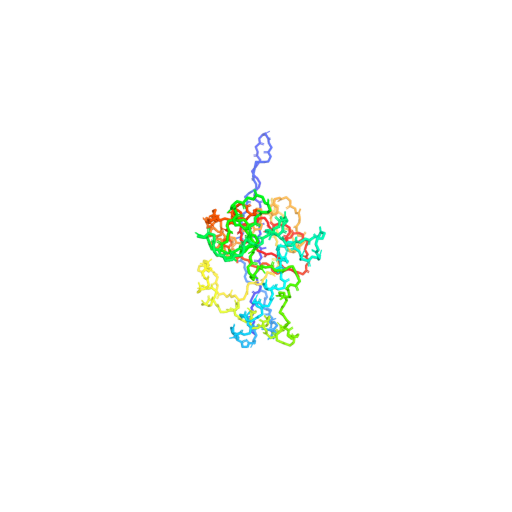416 -34.216 1.00 93.19 99 ARG A C 1
ATOM 761 O O . ARG A 1 99 ? 33.833 5.146 -35.031 1.00 93.19 99 ARG A O 1
ATOM 768 N N . ARG A 1 100 ? 34.957 4.886 -33.113 1.00 93.44 100 ARG A N 1
ATOM 769 C CA . ARG A 1 100 ? 35.179 6.327 -32.934 1.00 93.44 100 ARG A CA 1
ATOM 770 C C . ARG A 1 100 ? 36.117 6.837 -34.024 1.00 93.44 100 ARG A C 1
ATOM 772 O O . ARG A 1 100 ? 37.124 6.191 -34.287 1.00 93.44 100 ARG A O 1
ATOM 779 N N . THR A 1 101 ? 35.800 7.990 -34.603 1.00 92.81 101 THR A N 1
ATOM 780 C CA . THR A 1 101 ? 36.646 8.625 -35.621 1.00 92.81 101 THR A CA 1
ATOM 781 C C . THR A 1 101 ? 38.077 8.787 -35.106 1.00 92.81 101 THR A C 1
ATOM 783 O O . THR A 1 101 ? 38.271 9.270 -33.988 1.00 92.81 101 THR A O 1
ATOM 786 N N . GLY A 1 102 ? 39.063 8.330 -35.883 1.00 90.94 102 GLY A N 1
ATOM 787 C CA . GLY A 1 102 ? 40.481 8.400 -35.508 1.00 90.94 102 GLY A CA 1
ATOM 788 C C . GLY A 1 102 ? 40.913 7.405 -34.423 1.00 90.94 102 GLY A C 1
ATOM 789 O O . GLY A 1 102 ? 42.006 7.521 -33.878 1.00 90.94 102 GLY A O 1
ATOM 790 N N . SER A 1 103 ? 40.078 6.420 -34.070 1.00 90.56 103 SER A N 1
ATOM 791 C CA . SER A 1 103 ? 40.402 5.425 -33.044 1.00 90.56 103 SER A CA 1
ATOM 792 C C . SER A 1 103 ? 39.956 4.021 -33.433 1.00 90.56 103 SER A C 1
ATOM 794 O O . SER A 1 103 ? 38.893 3.798 -34.004 1.00 90.56 103 SER A O 1
ATOM 796 N N . ARG A 1 104 ? 40.724 3.016 -33.004 1.00 90.56 104 ARG A N 1
ATOM 797 C CA . ARG A 1 104 ? 40.355 1.604 -33.164 1.00 90.56 104 ARG A CA 1
ATOM 798 C C . ARG A 1 104 ? 39.219 1.166 -32.231 1.00 90.56 104 ARG A C 1
ATOM 800 O O . ARG A 1 104 ? 38.766 0.027 -32.317 1.00 90.56 104 ARG A O 1
ATOM 807 N N . ARG A 1 105 ? 38.733 2.031 -31.335 1.00 92.06 105 ARG A N 1
ATOM 808 C CA . ARG A 1 105 ? 37.701 1.698 -30.342 1.00 92.06 105 ARG A CA 1
ATOM 809 C C . ARG A 1 105 ? 36.305 1.619 -30.969 1.00 92.06 105 ARG A C 1
ATOM 811 O O . ARG A 1 105 ? 35.807 2.603 -31.508 1.00 92.06 105 ARG A O 1
ATOM 818 N N . GLY A 1 106 ? 35.650 0.463 -30.833 1.00 92.75 106 GLY A N 1
ATOM 819 C CA . GLY A 1 106 ? 34.240 0.282 -31.197 1.00 92.75 106 GLY A CA 1
ATOM 820 C C . GLY A 1 106 ? 33.308 1.163 -30.361 1.00 92.75 106 GLY A C 1
ATOM 821 O O . GLY A 1 106 ? 33.553 1.371 -29.172 1.00 92.75 106 GLY A O 1
ATOM 822 N N . ALA A 1 107 ? 32.251 1.688 -30.975 1.00 92.56 107 ALA A N 1
ATOM 823 C CA . ALA A 1 107 ? 31.303 2.596 -30.337 1.00 92.56 107 ALA A CA 1
ATOM 824 C C . ALA A 1 107 ? 29.887 2.438 -30.906 1.00 92.56 107 ALA A C 1
ATOM 826 O O . ALA A 1 107 ? 29.686 1.810 -31.942 1.00 92.56 107 ALA A O 1
ATOM 827 N N . GLN A 1 108 ? 28.905 3.035 -30.222 1.00 90.44 108 GLN A N 1
ATOM 828 C CA . GLN A 1 108 ? 27.467 3.055 -30.540 1.00 90.44 108 GLN A CA 1
ATOM 829 C C . GLN A 1 108 ? 26.741 1.709 -30.529 1.00 90.44 108 GLN A C 1
ATOM 831 O O . GLN A 1 108 ? 25.588 1.667 -30.106 1.00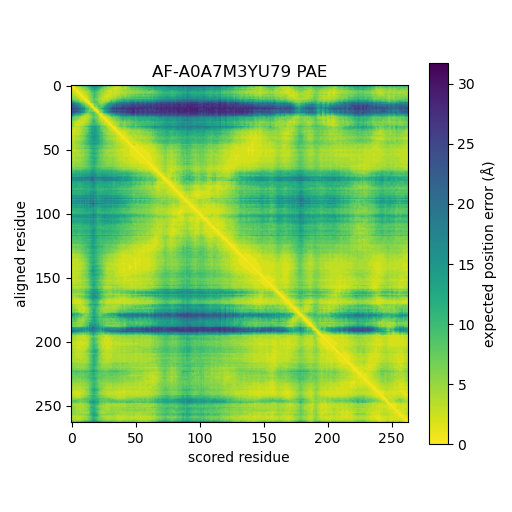 90.44 108 GLN A O 1
ATOM 836 N N . ASN A 1 109 ? 27.377 0.621 -30.944 1.00 91.88 109 ASN A N 1
ATOM 837 C CA . ASN A 1 109 ? 26.742 -0.683 -31.058 1.00 91.88 109 ASN A CA 1
ATOM 838 C C . ASN A 1 109 ? 26.408 -1.287 -29.679 1.00 91.88 109 ASN A C 1
ATOM 840 O O . ASN A 1 109 ? 27.209 -1.153 -28.753 1.00 91.88 109 ASN A O 1
ATOM 844 N N . PRO A 1 110 ? 25.296 -2.031 -29.530 1.00 93.19 110 PRO A N 1
ATOM 845 C CA . PRO A 1 110 ? 24.899 -2.595 -28.235 1.00 93.19 110 PRO A CA 1
ATOM 846 C C . PRO A 1 110 ? 25.879 -3.578 -27.600 1.00 93.19 110 PRO A C 1
ATOM 848 O O . PRO A 1 110 ? 25.942 -3.663 -26.379 1.00 93.19 110 PRO A O 1
ATOM 851 N N . HIS A 1 111 ? 26.657 -4.289 -28.413 1.00 92.81 111 HIS A N 1
ATOM 852 C CA . HIS A 1 111 ? 27.689 -5.216 -27.946 1.00 92.81 111 HIS A CA 1
ATOM 853 C C . HIS A 1 111 ? 29.026 -4.522 -27.627 1.00 92.81 111 HIS A C 1
ATOM 855 O O . HIS A 1 111 ? 29.981 -5.186 -27.240 1.00 92.81 111 HIS A O 1
ATOM 861 N N . THR A 1 112 ? 29.133 -3.200 -27.809 1.00 92.44 112 THR A N 1
ATOM 862 C CA . THR A 1 112 ? 30.358 -2.444 -27.498 1.00 92.44 112 THR A CA 1
ATOM 863 C C . THR A 1 112 ? 30.286 -1.811 -26.113 1.00 92.44 112 THR A C 1
ATOM 865 O O . THR A 1 112 ? 29.230 -1.346 -25.677 1.00 92.44 112 THR A O 1
ATOM 868 N N . LEU A 1 113 ? 31.427 -1.743 -25.422 1.00 91.38 113 LEU A N 1
ATOM 869 C CA . LEU A 1 113 ? 31.535 -1.065 -24.132 1.00 91.38 113 LEU A CA 1
ATOM 870 C C . LEU A 1 113 ? 31.219 0.432 -24.282 1.00 91.38 113 LEU A C 1
ATOM 872 O O . LEU A 1 113 ? 31.934 1.163 -24.968 1.00 91.38 113 LEU A O 1
ATOM 876 N N . GLY A 1 114 ? 30.167 0.890 -23.603 1.00 88.44 114 GLY A N 1
ATOM 877 C CA . GLY A 1 114 ? 29.695 2.277 -23.679 1.00 88.44 114 GLY A CA 1
ATOM 878 C C . GLY A 1 114 ? 28.829 2.588 -24.906 1.00 88.44 114 GLY A C 1
ATOM 879 O O . GLY A 1 114 ? 28.502 3.752 -25.126 1.00 88.44 114 GLY A O 1
ATOM 880 N N . GLY A 1 115 ? 28.449 1.579 -25.697 1.00 91.56 115 GLY A N 1
ATOM 881 C CA . GLY A 1 115 ? 27.478 1.716 -26.781 1.00 91.56 115 GLY A CA 1
ATOM 882 C C . GLY A 1 115 ? 26.031 1.850 -26.293 1.00 91.56 115 GLY A C 1
ATOM 883 O O . GLY A 1 115 ? 25.732 1.782 -25.097 1.00 91.56 115 GLY A O 1
ATOM 884 N N . ARG A 1 116 ? 25.103 2.069 -27.230 1.00 91.31 116 ARG A N 1
ATOM 885 C CA . ARG A 1 116 ? 23.674 2.229 -26.922 1.00 91.31 116 ARG A CA 1
ATOM 886 C C . ARG A 1 116 ? 23.043 0.886 -26.573 1.00 91.31 116 ARG A C 1
ATOM 888 O O . ARG A 1 116 ? 23.371 -0.124 -27.178 1.00 91.31 116 ARG A O 1
ATOM 895 N N . ARG A 1 117 ? 22.038 0.857 -25.701 1.00 91.00 117 ARG A N 1
ATOM 896 C CA . ARG A 1 117 ? 21.206 -0.353 -25.556 1.00 91.00 117 ARG A CA 1
ATOM 897 C C . ARG A 1 117 ? 20.297 -0.522 -26.779 1.00 91.00 117 ARG A C 1
ATOM 899 O O . ARG A 1 117 ? 19.763 0.466 -27.274 1.00 91.00 117 ARG A O 1
ATOM 906 N N . ALA A 1 118 ? 20.096 -1.759 -27.243 1.00 89.19 118 ALA A N 1
ATOM 907 C CA . ALA A 1 118 ? 19.237 -2.048 -28.399 1.00 89.19 118 ALA A CA 1
ATOM 908 C C . ALA A 1 118 ? 17.765 -1.673 -28.134 1.00 89.19 118 ALA A C 1
ATOM 910 O O . ALA A 1 118 ? 17.210 -0.829 -28.831 1.00 89.19 118 ALA A O 1
ATOM 911 N N . HIS A 1 119 ? 17.181 -2.225 -27.064 1.00 88.88 119 HIS A N 1
ATOM 912 C CA . HIS A 1 119 ? 15.810 -1.955 -26.612 1.00 88.88 119 HIS A CA 1
ATOM 913 C C . HIS A 1 119 ? 15.822 -1.506 -25.145 1.00 88.88 119 HIS A C 1
ATOM 915 O O . HIS A 1 119 ? 15.382 -2.209 -24.236 1.00 88.88 119 HIS A O 1
ATOM 921 N N . GLY A 1 120 ? 16.429 -0.343 -24.895 1.00 89.12 120 GLY A N 1
ATOM 922 C CA . GLY A 1 120 ? 16.483 0.251 -23.559 1.00 89.12 120 GLY A CA 1
ATOM 923 C C . GLY A 1 120 ? 15.111 0.730 -23.057 1.00 89.12 120 GLY A C 1
ATOM 924 O O . GLY A 1 120 ? 14.200 0.944 -23.857 1.00 89.12 120 GLY A O 1
ATOM 925 N N . PRO A 1 121 ? 14.949 0.933 -21.735 1.00 91.38 121 PRO A N 1
ATOM 926 C CA . PRO A 1 121 ? 13.733 1.524 -21.190 1.00 91.38 121 PRO A CA 1
ATOM 927 C C . PRO A 1 121 ? 13.559 2.954 -21.717 1.00 91.38 121 PRO A C 1
ATOM 929 O O . PRO A 1 121 ? 14.507 3.745 -21.712 1.00 91.38 121 PRO A O 1
ATOM 932 N N . LYS A 1 122 ? 12.340 3.278 -22.147 1.00 89.69 122 LYS A N 1
ATOM 933 C CA . LYS A 1 122 ? 11.942 4.609 -22.610 1.00 89.69 122 LYS A CA 1
ATOM 934 C C . LYS A 1 122 ? 10.981 5.237 -21.612 1.00 89.69 122 LYS A C 1
ATOM 936 O O . LYS A 1 122 ? 10.126 4.544 -21.064 1.00 89.69 122 LYS A O 1
ATOM 941 N N . VAL A 1 123 ? 11.112 6.550 -21.433 1.00 90.69 123 VAL A N 1
ATOM 942 C CA . VAL A 1 123 ? 10.199 7.341 -20.594 1.00 90.69 123 VAL A CA 1
ATOM 943 C C . VAL A 1 123 ? 8.787 7.353 -21.190 1.00 90.69 123 VAL A C 1
ATOM 945 O O . VAL A 1 123 ? 7.825 7.258 -20.447 1.00 90.69 123 VAL A O 1
ATOM 948 N N . GLU A 1 124 ? 8.683 7.360 -22.521 1.00 89.50 124 GLU A N 1
ATOM 949 C CA . GLU A 1 124 ? 7.432 7.343 -23.302 1.00 89.50 124 GLU A CA 1
ATOM 950 C C . GLU A 1 124 ? 6.604 6.059 -23.149 1.00 89.50 124 GLU A C 1
ATOM 952 O O . GLU A 1 124 ? 5.477 5.991 -23.626 1.00 89.50 124 GLU A O 1
ATOM 957 N N . LYS A 1 125 ? 7.162 5.002 -22.545 1.00 91.88 125 LYS A N 1
ATOM 958 C CA . LYS A 1 125 ? 6.434 3.745 -22.390 1.00 91.88 125 LYS A CA 1
ATOM 959 C C . LYS A 1 125 ? 5.251 3.953 -21.448 1.00 91.88 125 LYS A C 1
ATOM 961 O O . LYS A 1 125 ? 5.458 4.286 -20.282 1.00 91.88 125 LYS A O 1
ATOM 966 N N . ASP A 1 126 ? 4.052 3.644 -21.930 1.00 93.06 126 ASP A N 1
ATOM 967 C CA . ASP A 1 126 ? 2.877 3.584 -21.074 1.00 93.06 126 ASP A CA 1
ATOM 968 C C . ASP A 1 126 ? 2.977 2.372 -20.134 1.00 93.06 126 ASP A C 1
ATOM 970 O O . ASP A 1 126 ? 3.097 1.214 -20.551 1.00 93.06 126 ASP A O 1
ATOM 974 N N . TRP A 1 127 ? 3.015 2.667 -18.838 1.00 92.31 127 TRP A N 1
ATOM 975 C CA . TRP A 1 127 ? 3.010 1.674 -17.768 1.00 92.31 127 TRP A CA 1
ATOM 976 C C . TRP A 1 127 ? 1.630 1.505 -17.148 1.00 92.31 127 TRP A C 1
ATOM 978 O O . TRP A 1 127 ? 1.450 0.584 -16.349 1.00 92.31 127 TRP A O 1
ATOM 988 N N . SER A 1 128 ? 0.692 2.390 -17.477 1.00 94.69 128 SER A N 1
ATOM 989 C CA . SER A 1 128 ? -0.640 2.369 -16.915 1.00 94.69 128 SER A CA 1
ATOM 990 C C . SER A 1 128 ? -1.382 1.108 -17.352 1.00 94.69 128 SER A C 1
ATOM 992 O O . SER A 1 128 ? -1.142 0.515 -18.405 1.00 94.69 128 SER A O 1
ATOM 994 N N . ARG A 1 129 ? -2.270 0.639 -16.482 1.00 95.44 129 ARG A N 1
ATOM 995 C CA . ARG A 1 129 ? -3.180 -0.464 -16.774 1.00 95.44 129 ARG A CA 1
ATOM 996 C C . ARG A 1 129 ? -4.576 -0.023 -16.397 1.00 95.44 129 ARG A C 1
ATOM 998 O O . ARG A 1 129 ? -4.874 0.132 -15.208 1.00 95.44 129 ARG A O 1
ATOM 1005 N N . LYS A 1 130 ? -5.426 0.162 -17.405 1.00 95.75 130 LYS A N 1
ATOM 1006 C CA . LYS A 1 130 ? -6.838 0.497 -17.211 1.00 95.75 130 LYS A CA 1
ATOM 1007 C C . LYS A 1 130 ? -7.559 -0.657 -16.513 1.00 95.75 130 LYS A C 1
ATOM 1009 O O . LYS A 1 130 ? -7.357 -1.820 -16.850 1.00 95.75 130 LYS A O 1
ATOM 1014 N N . LEU A 1 131 ? -8.415 -0.311 -15.555 1.00 95.88 131 LEU A N 1
ATOM 1015 C CA . LEU A 1 131 ? -9.314 -1.243 -14.886 1.00 95.88 131 LEU A CA 1
ATOM 1016 C C . LEU A 1 131 ? -10.703 -0.618 -14.776 1.00 95.88 131 LEU A C 1
ATOM 1018 O O . LEU A 1 131 ? -10.856 0.516 -14.299 1.00 95.88 131 LEU A O 1
ATOM 1022 N N . ASN A 1 132 ? -11.710 -1.364 -15.221 1.00 96.75 132 ASN A N 1
ATOM 1023 C CA . ASN A 1 132 ? -13.085 -0.884 -15.259 1.00 96.75 132 ASN A CA 1
ATOM 1024 C C . ASN A 1 132 ? -13.587 -0.561 -13.848 1.00 96.75 132 ASN A C 1
ATOM 1026 O O . ASN A 1 132 ? -13.219 -1.222 -12.876 1.00 96.75 132 ASN A O 1
ATOM 1030 N N . ALA A 1 133 ? -14.448 0.452 -13.726 1.00 96.44 133 ALA A N 1
ATOM 1031 C CA . ALA A 1 133 ? -14.985 0.867 -12.430 1.00 96.44 133 ALA A CA 1
ATOM 1032 C C . ALA A 1 133 ? -15.744 -0.279 -11.737 1.00 96.44 133 ALA A C 1
ATOM 1034 O O . ALA A 1 133 ? -15.472 -0.574 -10.578 1.00 96.44 133 ALA A O 1
ATOM 1035 N N . LYS A 1 134 ? -16.599 -1.008 -12.471 1.00 95.94 134 LYS A N 1
ATOM 1036 C CA . LYS A 1 134 ? -17.335 -2.173 -11.944 1.00 95.94 134 LYS A CA 1
ATOM 1037 C C . LYS A 1 134 ? -16.401 -3.254 -11.387 1.00 95.94 134 LYS A C 1
ATOM 1039 O O . LYS A 1 134 ? -16.614 -3.734 -10.281 1.00 95.94 134 LYS A O 1
ATOM 1044 N N . GLN A 1 135 ? -15.320 -3.570 -12.106 1.00 95.38 135 GLN A N 1
ATOM 1045 C CA . GLN A 1 135 ? -14.307 -4.525 -11.642 1.00 95.38 135 GLN A CA 1
ATOM 1046 C C . GLN A 1 135 ? -13.568 -4.018 -10.398 1.00 95.38 135 GLN A C 1
ATOM 1048 O O . GLN A 1 135 ? -13.297 -4.802 -9.496 1.00 95.38 135 GLN A O 1
ATOM 1053 N N . ARG A 1 136 ? -13.281 -2.710 -10.311 1.00 95.25 136 ARG A N 1
ATOM 1054 C CA . ARG A 1 136 ? -12.695 -2.099 -9.105 1.00 95.25 136 ARG A CA 1
ATOM 1055 C C . ARG A 1 136 ? -13.612 -2.228 -7.891 1.00 95.25 136 ARG A C 1
ATOM 1057 O O . ARG A 1 136 ? -13.133 -2.597 -6.824 1.00 95.25 136 ARG A O 1
ATOM 1064 N N . HIS A 1 137 ? -14.905 -1.953 -8.051 1.00 95.12 137 HIS A N 1
ATOM 1065 C CA . HIS A 1 137 ? -15.877 -2.092 -6.965 1.00 95.12 137 HIS A CA 1
ATOM 1066 C C . HIS A 1 137 ? -16.044 -3.551 -6.533 1.00 95.12 137 HIS A C 1
ATOM 1068 O O . HIS A 1 137 ? -15.991 -3.827 -5.338 1.00 95.12 137 HIS A O 1
ATOM 1074 N N . ALA A 1 138 ? -16.150 -4.481 -7.486 1.00 95.81 138 ALA A N 1
ATOM 1075 C CA . ALA A 1 138 ? -16.225 -5.910 -7.195 1.00 95.81 138 ALA A CA 1
ATOM 1076 C C . ALA A 1 138 ? -14.971 -6.410 -6.459 1.00 95.81 138 ALA A C 1
ATOM 1078 O O . ALA A 1 138 ? -15.089 -7.071 -5.437 1.00 95.81 138 ALA A O 1
ATOM 1079 N N . ALA A 1 139 ? -13.772 -6.021 -6.910 1.00 96.81 139 ALA A N 1
ATOM 1080 C CA . ALA A 1 139 ? -12.520 -6.386 -6.248 1.00 96.81 139 ALA A CA 1
ATOM 1081 C C . ALA A 1 139 ? -12.408 -5.806 -4.828 1.00 96.81 139 ALA A C 1
ATOM 1083 O O . ALA A 1 139 ? -11.908 -6.476 -3.930 1.00 96.81 139 ALA A O 1
ATOM 1084 N N . ARG A 1 140 ? -12.877 -4.569 -4.604 1.00 95.31 140 ARG A N 1
ATOM 1085 C CA . ARG A 1 140 ? -12.919 -3.968 -3.263 1.00 95.31 140 ARG A CA 1
ATOM 1086 C C . ARG A 1 140 ? -13.845 -4.756 -2.339 1.00 95.31 140 ARG A C 1
ATOM 1088 O O . ARG A 1 140 ? -13.444 -5.069 -1.227 1.00 95.31 140 ARG A O 1
ATOM 1095 N N . ASN A 1 141 ? -15.058 -5.061 -2.794 1.00 96.19 141 ASN A N 1
ATOM 1096 C CA . ASN A 1 141 ? -16.035 -5.789 -1.988 1.00 96.19 141 ASN A CA 1
ATOM 1097 C C . ASN A 1 141 ? -15.534 -7.212 -1.682 1.00 96.19 141 ASN A C 1
ATOM 1099 O O . ASN A 1 141 ? -15.512 -7.594 -0.519 1.00 96.19 141 ASN A O 1
ATOM 1103 N N . ALA A 1 142 ? -14.991 -7.924 -2.677 1.00 96.38 142 ALA A N 1
ATOM 1104 C CA . ALA A 1 142 ? -14.378 -9.240 -2.482 1.00 96.38 142 ALA A CA 1
ATOM 1105 C C . ALA A 1 142 ? -13.220 -9.209 -1.466 1.00 96.38 142 ALA A C 1
ATOM 1107 O O . ALA A 1 142 ? -13.074 -10.119 -0.653 1.00 96.38 142 ALA A O 1
ATOM 1108 N N . ALA A 1 143 ? -12.403 -8.148 -1.476 1.00 95.19 143 ALA A N 1
ATOM 1109 C CA . ALA A 1 143 ? -11.338 -7.972 -0.491 1.00 95.19 143 ALA A CA 1
ATOM 1110 C C . ALA A 1 143 ? -11.875 -7.701 0.925 1.00 95.19 143 ALA A C 1
ATOM 1112 O O . ALA A 1 143 ? -11.265 -8.162 1.883 1.00 95.19 143 ALA A O 1
ATOM 1113 N N . LEU A 1 144 ? -12.993 -6.978 1.064 1.00 94.50 144 LEU A N 1
ATOM 1114 C CA . LEU A 1 144 ? -13.658 -6.763 2.354 1.00 94.50 144 LEU A CA 1
ATOM 1115 C C . LEU A 1 144 ? -14.277 -8.061 2.876 1.00 94.50 144 LEU A C 1
ATOM 1117 O O . LEU A 1 144 ? -14.052 -8.407 4.029 1.00 94.50 144 LEU A O 1
ATOM 1121 N N . ALA A 1 145 ? -14.969 -8.821 2.029 1.00 94.75 145 ALA A N 1
ATOM 1122 C CA . ALA A 1 145 ? -15.510 -10.128 2.395 1.00 94.75 145 ALA A CA 1
ATOM 1123 C C . ALA A 1 145 ? -14.411 -11.087 2.891 1.00 94.75 145 ALA A C 1
ATOM 1125 O O . ALA A 1 145 ? -14.581 -11.760 3.904 1.00 94.75 145 ALA A O 1
ATOM 1126 N N . ALA A 1 146 ? -13.230 -11.066 2.261 1.00 94.62 146 ALA A N 1
ATOM 1127 C CA . ALA A 1 146 ? -12.089 -11.874 2.695 1.00 94.62 146 ALA A CA 1
ATOM 1128 C C . ALA A 1 146 ? -11.587 -11.543 4.116 1.00 94.62 146 ALA A C 1
ATOM 1130 O O . ALA A 1 146 ? -10.969 -12.395 4.747 1.00 94.62 146 ALA A O 1
ATOM 1131 N N . THR A 1 147 ? -11.839 -10.332 4.635 1.00 93.44 147 THR A N 1
ATOM 1132 C CA . THR A 1 147 ? -11.433 -9.959 6.006 1.00 93.44 147 THR A CA 1
ATOM 1133 C C . THR A 1 147 ? -12.288 -10.591 7.099 1.00 93.44 147 THR A C 1
ATOM 1135 O O . THR A 1 147 ? -11.860 -10.609 8.247 1.00 93.44 147 THR A O 1
ATOM 1138 N N . VAL A 1 148 ? -13.461 -11.128 6.753 1.00 93.19 148 VAL A N 1
ATOM 1139 C CA . VAL A 1 148 ? -14.370 -11.785 7.705 1.00 93.19 148 VAL A CA 1
ATOM 1140 C C . VAL A 1 148 ? -13.843 -13.168 8.107 1.00 93.19 148 VAL A C 1
ATOM 1142 O O . VAL A 1 148 ? -13.994 -13.598 9.246 1.00 93.19 148 VAL A O 1
ATOM 1145 N N . SER A 1 149 ? -13.197 -13.877 7.176 1.00 92.25 149 SER A N 1
ATOM 1146 C CA . SER A 1 149 ? -12.673 -15.225 7.412 1.00 92.25 149 SER A CA 1
ATOM 1147 C C . SER A 1 149 ? -11.350 -15.175 8.177 1.00 92.25 149 SER A C 1
ATOM 1149 O O . SER A 1 149 ? -10.304 -14.879 7.596 1.00 92.25 149 SER A O 1
ATOM 1151 N N . MET 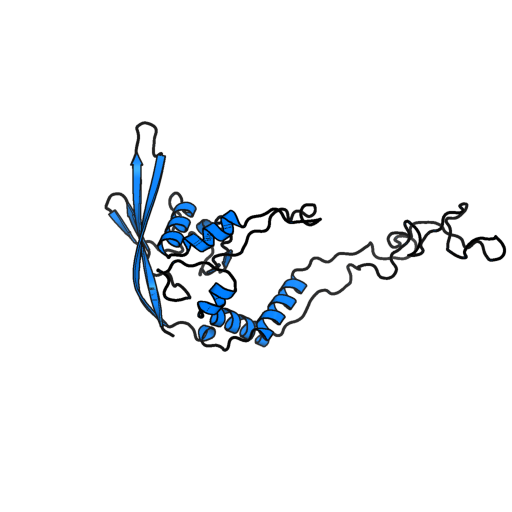A 1 150 ? -11.375 -15.534 9.465 1.00 92.12 150 MET A N 1
ATOM 1152 C CA . MET A 1 150 ? -10.166 -15.636 10.296 1.00 92.12 150 MET A CA 1
ATOM 1153 C C . MET A 1 150 ? -9.115 -16.568 9.691 1.00 92.12 150 MET A C 1
ATOM 1155 O O . MET A 1 150 ? -7.933 -16.237 9.699 1.00 92.12 150 MET A O 1
ATOM 1159 N N . GLU A 1 151 ? -9.535 -17.684 9.092 1.00 92.75 151 GLU A N 1
ATOM 1160 C CA . GLU A 1 151 ? -8.640 -18.616 8.401 1.00 92.75 151 GLU A CA 1
ATOM 1161 C C . GLU A 1 151 ? -7.855 -17.916 7.284 1.00 92.75 151 GLU A C 1
ATOM 1163 O O . GLU A 1 151 ? -6.630 -18.020 7.222 1.00 92.75 151 GLU A O 1
ATOM 1168 N N . THR A 1 152 ? -8.536 -17.123 6.452 1.00 92.69 152 THR A N 1
ATOM 1169 C CA . THR A 1 152 ? -7.898 -16.376 5.359 1.00 92.69 152 THR A CA 1
ATOM 1170 C C . THR A 1 152 ? -6.898 -15.346 5.894 1.00 92.69 152 THR A C 1
ATOM 1172 O O . THR A 1 152 ? -5.806 -15.175 5.336 1.00 92.69 152 THR A O 1
ATOM 1175 N N . VAL A 1 153 ? -7.231 -14.656 6.993 1.00 94.00 153 VAL A N 1
ATOM 1176 C CA . VAL A 1 153 ? -6.339 -13.646 7.583 1.00 94.00 153 VAL A CA 1
ATOM 1177 C C . VAL A 1 153 ? -5.129 -14.295 8.275 1.00 94.00 153 VAL A C 1
ATOM 1179 O O . VAL A 1 153 ? -3.997 -13.832 8.093 1.00 94.00 153 VAL A O 1
ATOM 1182 N N . SER A 1 154 ? -5.326 -15.411 8.976 1.00 92.88 154 SER A N 1
ATOM 1183 C CA . SER A 1 154 ? -4.254 -16.220 9.570 1.00 92.88 154 SER A CA 1
ATOM 1184 C C . SER A 1 154 ? -3.342 -16.828 8.502 1.00 92.88 154 SER A C 1
ATOM 1186 O O . SER A 1 154 ? -2.120 -16.725 8.612 1.00 92.88 154 SER A O 1
ATOM 1188 N N . ALA A 1 155 ? -3.898 -17.353 7.403 1.00 94.38 155 ALA A N 1
ATOM 1189 C CA . ALA A 1 155 ? -3.138 -17.889 6.269 1.00 94.38 155 ALA A CA 1
ATOM 1190 C C . ALA A 1 155 ? -2.268 -16.821 5.580 1.00 94.38 155 ALA A C 1
ATOM 1192 O O . ALA A 1 155 ? -1.172 -17.107 5.091 1.00 94.38 155 ALA A O 1
ATOM 1193 N N . ARG A 1 156 ? -2.700 -15.551 5.594 1.00 92.38 156 ARG A N 1
ATOM 1194 C CA . ARG A 1 156 ? -1.883 -14.409 5.142 1.00 92.38 156 ARG A CA 1
ATOM 1195 C C . ARG A 1 156 ? -0.695 -14.119 6.075 1.00 92.38 156 ARG A C 1
ATOM 1197 O O . ARG A 1 156 ? 0.240 -13.414 5.677 1.00 92.38 156 ARG A O 1
ATOM 1204 N N . GLY A 1 157 ? -0.712 -14.659 7.292 1.00 92.00 157 GLY A N 1
ATOM 1205 C CA . GLY A 1 157 ? 0.370 -14.599 8.273 1.00 92.00 157 GLY A CA 1
ATOM 1206 C C . GLY A 1 157 ? 0.183 -13.551 9.369 1.00 92.00 157 GLY A C 1
ATOM 1207 O O . GLY A 1 157 ? 1.189 -13.112 9.937 1.00 92.00 157 GLY A O 1
ATOM 1208 N N . HIS A 1 158 ? -1.053 -13.108 9.621 1.00 94.62 158 HIS A N 1
ATOM 1209 C CA . HIS A 1 158 ? -1.385 -12.316 10.809 1.00 94.62 158 HIS A CA 1
ATOM 1210 C C . HIS A 1 158 ? -1.448 -13.207 12.051 1.00 94.62 158 HIS A C 1
ATOM 1212 O O . HIS A 1 158 ? -1.689 -14.406 11.939 1.00 94.62 158 HIS A O 1
ATOM 1218 N N . ARG A 1 159 ? -1.169 -12.625 13.220 1.00 92.38 159 ARG A N 1
ATOM 1219 C CA . ARG A 1 159 ? -1.211 -13.330 14.506 1.00 92.38 159 ARG A CA 1
ATOM 1220 C C . ARG A 1 159 ? -2.199 -12.647 15.429 1.00 92.38 159 ARG A C 1
ATOM 1222 O O . ARG A 1 159 ? -2.034 -11.466 15.704 1.00 92.38 159 ARG A O 1
ATOM 1229 N N . PHE A 1 160 ? -3.168 -13.396 15.913 1.00 90.50 160 PHE A N 1
ATOM 1230 C CA . PHE A 1 160 ? -4.156 -12.921 16.870 1.00 90.50 160 PHE A CA 1
ATOM 1231 C C . PHE A 1 160 ? -3.970 -13.687 18.167 1.00 90.50 160 PHE A C 1
ATOM 1233 O O . PHE A 1 160 ? -3.397 -14.778 18.157 1.00 90.50 160 PHE A O 1
ATOM 1240 N N . ASP A 1 161 ? -4.403 -13.079 19.256 1.00 89.00 161 ASP A N 1
ATOM 1241 C CA . ASP A 1 161 ? -4.594 -13.782 20.512 1.00 89.00 161 ASP A CA 1
ATOM 1242 C C . ASP A 1 161 ? -5.913 -14.576 20.485 1.00 89.00 161 ASP A C 1
ATOM 1244 O O . ASP A 1 161 ? -6.816 -14.255 19.705 1.00 89.00 161 ASP A O 1
ATOM 1248 N N . ASP A 1 162 ? -6.038 -15.585 21.346 1.00 84.06 162 ASP A N 1
ATOM 1249 C CA . ASP A 1 162 ? -7.218 -16.468 21.398 1.00 84.06 162 ASP A CA 1
ATOM 1250 C C . ASP A 1 162 ? -8.491 -15.722 21.852 1.00 84.06 162 ASP A C 1
ATOM 1252 O O . ASP A 1 162 ? -9.608 -16.207 21.688 1.00 84.06 162 ASP A O 1
ATOM 1256 N N . THR A 1 163 ? -8.326 -14.506 22.377 1.00 84.50 163 THR A N 1
ATOM 1257 C CA . THR A 1 163 ? -9.394 -13.574 22.765 1.00 84.50 163 THR A CA 1
ATOM 1258 C C . THR A 1 163 ? -10.182 -13.005 21.577 1.00 84.50 163 THR A C 1
ATOM 1260 O O . THR A 1 163 ? -11.276 -12.463 21.759 1.00 84.50 163 THR A O 1
ATOM 1263 N N . VAL A 1 164 ? -9.659 -13.106 20.350 1.00 86.44 164 VAL A N 1
ATOM 1264 C CA . VAL A 1 164 ? -10.309 -12.570 19.145 1.00 86.44 164 VAL A CA 1
ATOM 1265 C C . VAL A 1 164 ? -11.196 -13.631 18.496 1.00 86.44 164 VAL A C 1
ATOM 1267 O O . VAL A 1 164 ? -10.736 -14.456 17.714 1.00 86.44 164 VAL A O 1
ATOM 1270 N N . GLU A 1 165 ? -12.499 -13.566 18.767 1.00 82.38 165 GLU A N 1
ATOM 1271 C CA . GLU A 1 165 ? -13.467 -14.538 18.236 1.00 82.38 165 GLU A CA 1
ATOM 1272 C C . GLU A 1 165 ? -13.953 -14.240 16.809 1.00 82.38 165 GLU A C 1
ATOM 1274 O O . GLU A 1 165 ? -14.370 -15.145 16.086 1.00 82.38 165 GLU A O 1
ATOM 1279 N N . HIS A 1 166 ? -13.978 -12.967 16.404 1.00 87.00 166 HIS A N 1
ATOM 1280 C CA . HIS A 1 166 ? -14.568 -12.554 15.132 1.00 87.00 166 HIS A CA 1
ATOM 1281 C C . HIS A 1 166 ? -13.842 -11.367 14.495 1.00 87.00 166 HIS A C 1
ATOM 1283 O O . HIS A 1 166 ? -13.324 -10.475 15.167 1.00 87.00 166 HIS A O 1
ATOM 1289 N N . LEU A 1 167 ? -13.853 -11.346 13.162 1.00 89.44 167 LEU A N 1
ATOM 1290 C CA . LEU A 1 167 ? -13.375 -10.249 12.324 1.00 89.44 167 LEU A CA 1
ATOM 1291 C C . LEU A 1 167 ? -14.503 -9.831 11.363 1.00 89.44 167 LEU A C 1
ATOM 1293 O O . LEU A 1 167 ? -15.281 -10.687 10.938 1.00 89.44 167 LEU A O 1
ATOM 1297 N N . PRO A 1 168 ? -14.603 -8.552 10.962 1.00 92.44 168 PRO A N 1
ATOM 1298 C CA . PRO A 1 168 ? -13.815 -7.400 11.407 1.00 92.44 168 PRO A CA 1
ATOM 1299 C C . PRO A 1 168 ? -14.168 -6.950 12.836 1.00 92.44 168 PRO A C 1
ATOM 1301 O O . PRO A 1 168 ? -15.291 -7.143 13.287 1.00 92.44 168 PRO A O 1
ATOM 1304 N N . ILE A 1 169 ? -13.226 -6.299 13.523 1.00 91.81 169 ILE A N 1
ATOM 1305 C CA . ILE A 1 169 ? -13.463 -5.680 14.837 1.00 91.81 169 ILE A CA 1
ATOM 1306 C C . ILE A 1 169 ? -14.022 -4.273 14.620 1.00 91.81 169 ILE A C 1
ATOM 1308 O O . ILE A 1 169 ? -13.393 -3.452 13.948 1.00 91.81 169 ILE A O 1
ATOM 1312 N N . VAL A 1 170 ? -15.193 -3.997 15.193 1.00 91.62 170 VAL A N 1
ATOM 1313 C CA . VAL A 1 170 ? -15.826 -2.673 15.166 1.00 91.62 170 VAL A CA 1
ATOM 1314 C C . VAL A 1 170 ? -15.658 -2.037 16.536 1.00 91.62 170 VAL A C 1
ATOM 1316 O O . VAL A 1 170 ? -16.062 -2.621 17.538 1.00 91.62 170 VAL A O 1
ATOM 1319 N N . LEU A 1 171 ? -15.055 -0.852 16.582 1.00 89.56 171 LEU A N 1
ATOM 1320 C CA . LEU A 1 171 ? -14.877 -0.115 17.829 1.00 89.56 171 LEU A CA 1
ATOM 1321 C C . LEU A 1 171 ? -16.178 0.617 18.173 1.00 89.56 171 LEU A C 1
ATOM 1323 O O . LEU A 1 171 ? -16.770 1.254 17.301 1.00 89.56 171 LEU A O 1
ATOM 1327 N N . GLY A 1 172 ? -16.634 0.454 19.413 1.00 87.12 172 GLY A N 1
ATOM 1328 C CA . GLY A 1 172 ? -17.846 1.067 19.947 1.00 87.12 172 GLY A CA 1
ATOM 1329 C C . GLY A 1 172 ? -17.538 2.313 20.770 1.00 87.12 172 GLY A C 1
ATOM 1330 O O . GLY A 1 172 ? -16.844 3.217 20.301 1.00 87.12 172 GLY A O 1
ATOM 1331 N N . SER A 1 173 ? -18.066 2.355 21.993 1.00 84.81 173 SER A N 1
ATOM 1332 C CA . SER A 1 173 ? -17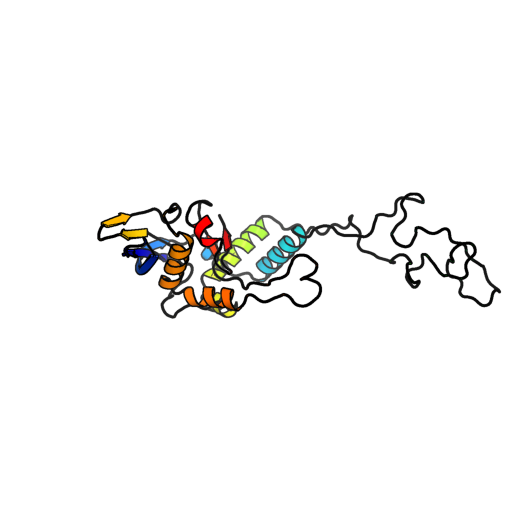.828 3.463 22.922 1.00 84.81 173 SER A CA 1
ATOM 1333 C C . SER A 1 173 ? -16.406 3.421 23.494 1.00 84.81 173 SER A C 1
ATOM 1335 O O . SER A 1 173 ? -15.806 2.354 23.661 1.00 84.81 173 SER A O 1
ATOM 1337 N N . TYR A 1 174 ? -15.846 4.598 23.787 1.00 85.44 174 TYR A N 1
ATOM 1338 C CA . TYR A 1 174 ? -14.536 4.731 24.417 1.00 85.44 174 TYR A CA 1
ATOM 1339 C C . TYR A 1 174 ? -14.646 5.576 25.685 1.00 85.44 174 TYR A C 1
ATOM 1341 O O . TYR A 1 174 ? -15.002 6.752 25.643 1.00 85.44 174 TYR A O 1
ATOM 1349 N N . THR A 1 175 ? -14.321 4.972 26.825 1.00 82.62 175 THR A N 1
ATOM 1350 C CA . THR A 1 175 ? -14.342 5.641 28.129 1.00 82.62 175 THR A CA 1
ATOM 1351 C C . THR A 1 175 ? -12.939 5.667 28.716 1.00 82.62 175 THR A C 1
ATOM 1353 O O . THR A 1 175 ? -12.297 4.626 28.842 1.00 82.62 175 THR A O 1
ATOM 1356 N N . GLU A 1 176 ? -12.456 6.842 29.120 1.00 80.88 176 GLU A N 1
ATOM 1357 C CA . GLU A 1 176 ? -11.226 6.955 29.909 1.00 80.88 176 GLU A CA 1
ATOM 1358 C C . GLU A 1 176 ? -11.564 7.153 31.386 1.00 80.88 176 GLU A C 1
ATOM 1360 O O . GLU A 1 176 ? -12.388 7.997 31.737 1.00 80.88 176 GLU A O 1
ATOM 1365 N N . ILE A 1 177 ? -10.898 6.396 32.258 1.00 80.94 177 ILE A N 1
ATOM 1366 C CA . ILE A 1 177 ? -10.956 6.580 33.708 1.00 80.94 177 ILE A CA 1
ATOM 1367 C C . ILE A 1 177 ? -9.618 7.169 34.147 1.00 80.94 177 ILE A C 1
ATOM 1369 O O . ILE A 1 177 ? -8.594 6.485 34.107 1.00 80.94 177 ILE A O 1
ATOM 1373 N N . VAL A 1 178 ? -9.625 8.436 34.560 1.00 78.56 178 VAL A N 1
ATOM 1374 C CA . VAL A 1 178 ? -8.443 9.144 35.079 1.00 78.56 178 VAL A CA 1
ATOM 1375 C C . VAL A 1 178 ? -8.725 9.535 36.524 1.00 78.56 178 VAL A C 1
ATOM 1377 O O . VAL A 1 178 ? -9.694 10.245 36.784 1.00 78.56 178 VAL A O 1
ATOM 1380 N N . ASP A 1 179 ? -7.913 9.047 37.464 1.00 70.06 179 ASP A N 1
ATOM 1381 C CA . ASP A 1 179 ? -8.025 9.356 38.901 1.00 70.06 179 ASP A CA 1
ATOM 1382 C C . ASP A 1 179 ? -9.454 9.168 39.458 1.00 70.06 179 ASP A C 1
ATOM 1384 O O . ASP A 1 179 ? -9.973 9.979 40.224 1.00 70.06 179 ASP A O 1
ATOM 1388 N N . GLY A 1 180 ? -10.128 8.100 39.013 1.00 71.88 180 GLY A N 1
ATOM 1389 C CA . GLY A 1 180 ? -11.495 7.750 39.419 1.00 71.88 180 GLY A CA 1
ATOM 1390 C C . GLY A 1 180 ? -12.615 8.499 38.687 1.00 71.88 180 GLY A C 1
ATOM 1391 O O . GLY A 1 180 ? -13.783 8.184 38.903 1.00 71.88 180 GLY A O 1
ATOM 1392 N N . LYS A 1 181 ? -12.301 9.446 37.793 1.00 74.19 181 LYS A N 1
ATOM 1393 C CA . LYS A 1 181 ? -13.294 10.140 36.960 1.00 74.19 181 LYS A CA 1
ATOM 1394 C C . LYS A 1 181 ? -13.436 9.443 35.613 1.00 74.19 181 LYS A C 1
ATOM 1396 O O . LYS A 1 181 ? -12.480 9.397 34.840 1.00 74.19 181 LYS A O 1
ATOM 1401 N N . SER A 1 182 ? -14.629 8.926 35.328 1.00 79.38 182 SER A N 1
ATOM 1402 C CA . SER A 1 182 ? -14.989 8.414 34.008 1.00 79.38 182 SER A CA 1
ATOM 1403 C C . SER A 1 182 ? -15.355 9.571 33.082 1.00 79.38 182 SER A C 1
ATOM 1405 O O . SER A 1 182 ? -16.177 10.422 33.413 1.00 79.38 182 SER A O 1
ATOM 1407 N N . THR A 1 183 ? -14.718 9.629 31.917 1.00 80.25 183 THR A N 1
ATOM 1408 C CA . THR A 1 183 ? -15.076 10.563 30.846 1.00 80.25 183 THR A CA 1
ATOM 1409 C C . THR A 1 183 ? -15.236 9.774 29.555 1.00 80.25 183 THR A C 1
ATOM 1411 O O . THR A 1 183 ? -14.322 9.057 29.146 1.00 80.25 183 THR A O 1
ATOM 1414 N N . GLU A 1 184 ? -16.403 9.883 28.932 1.00 79.31 184 GLU A N 1
ATOM 1415 C CA . GLU A 1 184 ? -16.665 9.285 27.627 1.00 79.31 184 GLU A CA 1
ATOM 1416 C C . GLU A 1 184 ? -16.112 10.201 26.531 1.00 79.31 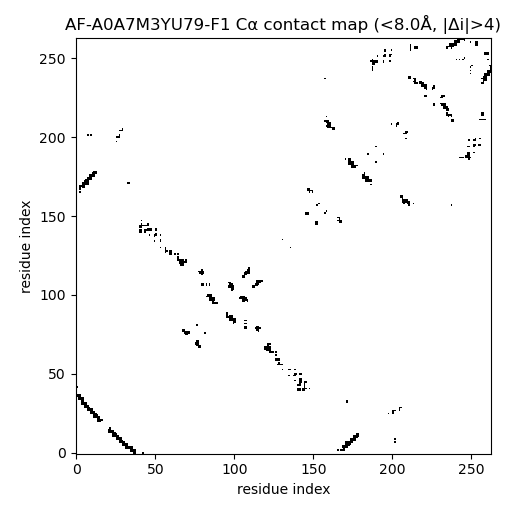184 GLU A C 1
ATOM 1418 O O . GLU A 1 184 ? -16.327 11.416 26.549 1.00 79.31 184 GLU A O 1
ATOM 1423 N N . TYR A 1 185 ? -15.372 9.622 25.591 1.00 79.75 185 TYR A N 1
ATOM 1424 C CA . TYR A 1 185 ? -14.798 10.331 24.457 1.00 79.75 185 TYR A CA 1
ATOM 1425 C C . TYR A 1 185 ? -15.168 9.623 23.160 1.00 79.75 185 TYR A C 1
ATOM 1427 O O . TYR A 1 185 ? -15.296 8.402 23.100 1.00 79.75 185 TYR A O 1
ATOM 1435 N N . ASP A 1 186 ? -15.240 10.395 22.081 1.00 80.38 186 ASP A N 1
ATOM 1436 C CA . ASP A 1 186 ? -15.249 9.819 20.746 1.00 80.38 186 ASP A CA 1
ATOM 1437 C C . ASP A 1 186 ? -13.871 9.217 20.422 1.00 80.38 186 ASP A C 1
ATOM 1439 O O . ASP A 1 186 ? -12.830 9.887 20.508 1.00 80.38 186 ASP A O 1
ATOM 1443 N N . ILE A 1 187 ? -13.873 7.942 20.035 1.00 79.12 187 ILE A N 1
ATOM 1444 C CA . ILE A 1 187 ? -12.660 7.178 19.763 1.00 79.12 187 ILE A CA 1
ATOM 1445 C C . ILE A 1 187 ? -11.893 7.714 18.553 1.00 79.12 187 ILE A C 1
ATOM 1447 O O . ILE A 1 187 ? -10.677 7.552 18.488 1.00 79.12 187 ILE A O 1
ATOM 1451 N N . GLU A 1 188 ? -12.552 8.373 17.597 1.00 79.81 188 GLU A N 1
ATOM 1452 C CA . GLU A 1 188 ? -11.850 8.944 16.442 1.00 79.81 188 GLU A CA 1
ATOM 1453 C C . GLU A 1 188 ? -11.137 10.258 16.795 1.00 79.81 188 GLU A C 1
ATOM 1455 O O . GLU A 1 188 ? -10.061 10.554 16.263 1.00 79.81 188 GLU A O 1
ATOM 1460 N N . THR A 1 189 ? -11.685 11.016 17.746 1.00 77.50 189 THR A N 1
ATOM 1461 C CA . THR A 1 189 ? -11.290 12.406 18.005 1.00 77.50 189 THR A CA 1
ATOM 1462 C C . THR A 1 189 ? -10.267 12.562 19.138 1.00 77.50 189 THR A C 1
ATOM 1464 O O . THR A 1 189 ? -9.636 13.618 19.244 1.00 77.50 189 THR A O 1
ATOM 1467 N N . PHE A 1 190 ? -10.024 11.539 19.971 1.00 68.69 190 PHE A N 1
ATOM 1468 C CA . PHE A 1 190 ? -9.148 11.711 21.137 1.00 68.69 190 PHE A CA 1
ATOM 1469 C C . PHE A 1 190 ? -7.715 12.139 20.744 1.00 68.69 190 PHE A C 1
ATOM 1471 O O . PHE A 1 190 ? -7.000 11.467 19.997 1.00 68.69 190 PHE A O 1
ATOM 1478 N N . ASN A 1 191 ? -7.280 13.290 21.268 1.00 61.00 191 ASN A N 1
ATOM 1479 C CA . ASN A 1 191 ? -5.955 13.879 21.017 1.00 61.00 191 ASN A CA 1
ATOM 1480 C C . ASN A 1 191 ? -5.207 14.218 22.322 1.00 61.00 191 ASN A C 1
ATOM 1482 O O . ASN A 1 191 ? -4.329 15.079 22.366 1.00 61.00 191 ASN A O 1
ATOM 1486 N N . HIS A 1 192 ? -5.566 13.574 23.429 1.00 59.28 192 HIS A N 1
ATOM 1487 C CA . HIS A 1 192 ? -5.002 13.909 24.735 1.00 59.28 192 HIS A CA 1
ATOM 1488 C C . HIS A 1 192 ? -3.815 13.006 25.097 1.00 59.28 192 HIS A C 1
ATOM 1490 O O . HIS A 1 192 ? -3.842 11.799 24.856 1.00 59.28 192 HIS A O 1
ATOM 1496 N N . GLY A 1 193 ? -2.777 13.631 25.672 1.00 60.69 193 GLY A N 1
ATOM 1497 C CA . GLY A 1 193 ? -1.564 13.070 26.287 1.00 60.69 193 GLY A CA 1
ATOM 1498 C C . GLY A 1 193 ? -1.197 11.616 25.961 1.00 60.69 193 GLY A C 1
ATOM 1499 O O . GLY A 1 193 ? -1.772 10.681 26.506 1.00 60.69 193 GLY A O 1
ATOM 1500 N N . SER A 1 194 ? -0.128 11.419 25.175 1.00 71.88 194 SER A N 1
ATOM 1501 C CA . SER A 1 194 ? 0.428 10.098 24.807 1.00 71.88 194 SER A CA 1
ATOM 1502 C C . SER A 1 194 ? -0.468 9.212 23.930 1.00 71.88 194 SER A C 1
ATOM 1504 O O . SER A 1 194 ? -0.474 7.990 24.089 1.00 71.88 194 SER A O 1
ATOM 1506 N N . ALA A 1 195 ? -1.155 9.804 22.951 1.00 82.94 195 ALA A N 1
ATOM 1507 C CA . ALA A 1 195 ? -2.111 9.118 22.077 1.00 82.94 195 ALA A CA 1
ATOM 1508 C C . ALA A 1 195 ? -1.573 7.827 21.420 1.00 82.94 195 ALA A C 1
ATOM 1510 O O . ALA A 1 195 ? -2.274 6.823 21.374 1.00 82.94 195 ALA A O 1
ATOM 1511 N N . THR A 1 196 ? -0.308 7.786 20.980 1.00 87.69 196 THR A N 1
ATOM 1512 C CA . THR A 1 196 ? 0.284 6.560 20.402 1.00 87.69 196 THR A CA 1
ATOM 1513 C C . THR A 1 196 ? 0.423 5.425 21.420 1.00 87.69 196 THR A C 1
ATOM 1515 O O . THR A 1 196 ? 0.216 4.268 21.065 1.00 87.69 196 THR A O 1
ATOM 1518 N N . ARG A 1 197 ? 0.761 5.729 22.684 1.00 87.56 197 ARG A N 1
ATOM 1519 C CA . ARG A 1 197 ? 0.844 4.710 23.746 1.00 87.56 197 ARG A CA 1
ATOM 1520 C C . ARG A 1 197 ? -0.542 4.177 24.097 1.00 87.56 197 ARG A C 1
ATOM 1522 O O . ARG A 1 197 ? -0.691 2.969 24.229 1.00 87.56 197 ARG A O 1
ATOM 1529 N N . LYS A 1 198 ? -1.541 5.064 24.157 1.00 86.75 198 LYS A N 1
ATOM 1530 C CA . LYS A 1 198 ? -2.951 4.686 24.322 1.00 86.75 198 LYS A CA 1
ATOM 1531 C C . LYS A 1 198 ? -3.411 3.762 23.195 1.00 86.75 198 LYS A C 1
ATOM 1533 O O . LYS A 1 198 ? -3.876 2.668 23.469 1.00 86.75 198 LYS A O 1
ATOM 1538 N N . ALA A 1 199 ? -3.184 4.140 21.936 1.00 88.75 199 ALA A N 1
ATOM 1539 C CA . ALA A 1 199 ? -3.546 3.311 20.784 1.00 88.75 199 ALA A CA 1
ATOM 1540 C C . ALA A 1 199 ? -2.854 1.934 20.804 1.00 88.75 199 ALA A C 1
ATOM 1542 O O . ALA A 1 199 ? -3.481 0.924 20.501 1.00 88.75 199 ALA A O 1
ATOM 1543 N N . ALA A 1 200 ? -1.578 1.875 21.202 1.00 90.69 200 ALA A N 1
ATOM 1544 C CA . ALA A 1 200 ? -0.867 0.607 21.365 1.00 90.69 200 ALA A CA 1
ATOM 1545 C C . ALA A 1 200 ? -1.483 -0.272 22.468 1.00 90.69 200 ALA A C 1
ATOM 1547 O O . ALA A 1 200 ? -1.626 -1.475 22.262 1.00 90.69 200 ALA A O 1
ATOM 1548 N N . ALA A 1 201 ? -1.863 0.321 23.604 1.00 90.06 201 ALA A N 1
ATOM 1549 C CA . ALA A 1 201 ? -2.530 -0.385 24.695 1.00 90.06 201 ALA A CA 1
ATOM 1550 C C . ALA A 1 201 ? -3.920 -0.887 24.280 1.00 90.06 201 ALA A C 1
ATOM 1552 O O . ALA A 1 201 ? -4.254 -2.032 24.557 1.00 90.06 201 ALA A O 1
ATOM 1553 N N . ILE A 1 202 ? -4.684 -0.081 23.535 1.00 90.00 202 ILE A N 1
ATOM 1554 C CA . ILE A 1 202 ? -5.990 -0.476 22.990 1.00 90.00 202 ILE A CA 1
ATOM 1555 C C . ILE A 1 202 ? -5.841 -1.687 22.065 1.00 90.00 202 ILE A C 1
ATOM 1557 O O . ILE A 1 202 ? -6.542 -2.678 22.233 1.00 90.00 202 ILE A O 1
ATOM 1561 N N . PHE A 1 203 ? -4.896 -1.661 21.119 1.00 91.38 203 PHE A N 1
ATOM 1562 C CA . PHE A 1 203 ? -4.674 -2.814 20.240 1.00 91.38 203 PHE A CA 1
ATOM 1563 C C . PHE A 1 203 ? -4.183 -4.054 20.993 1.00 91.38 203 PHE A C 1
ATOM 1565 O O . PHE A 1 203 ? -4.518 -5.166 20.592 1.00 91.38 203 PHE A O 1
ATOM 1572 N N . ALA A 1 204 ? -3.419 -3.885 22.074 1.00 90.94 204 ALA A N 1
ATOM 1573 C CA . ALA A 1 204 ? -3.033 -4.997 22.935 1.00 90.94 204 ALA A CA 1
ATOM 1574 C C . ALA A 1 204 ? -4.244 -5.589 23.678 1.00 90.94 204 ALA A C 1
ATOM 1576 O O . ALA A 1 204 ? -4.419 -6.801 23.637 1.00 90.94 204 ALA A O 1
ATOM 1577 N N . GLY A 1 205 ? -5.106 -4.749 24.266 1.00 89.38 205 GLY A N 1
ATOM 1578 C CA . GLY A 1 205 ? -6.337 -5.177 24.944 1.00 89.38 205 GLY A CA 1
ATOM 1579 C C . GLY A 1 205 ? -7.355 -5.835 24.007 1.00 89.38 205 GLY A C 1
ATOM 1580 O O . GLY A 1 205 ? -8.072 -6.740 24.409 1.00 89.38 205 GLY A O 1
ATOM 1581 N N . LEU A 1 206 ? -7.364 -5.453 22.726 1.00 90.56 206 LEU A N 1
ATOM 1582 C CA . LEU A 1 206 ? -8.161 -6.101 21.676 1.00 90.56 206 LEU A CA 1
ATOM 1583 C C . LEU A 1 206 ? -7.573 -7.437 21.175 1.00 90.56 206 LEU A C 1
ATOM 1585 O O . LEU A 1 206 ? -8.086 -7.982 20.202 1.00 90.56 206 LEU A O 1
ATOM 1589 N N . GLY A 1 207 ? -6.468 -7.931 21.745 1.00 90.62 207 GLY A N 1
ATOM 1590 C CA . GLY A 1 207 ? -5.828 -9.182 21.311 1.00 90.62 207 GLY A CA 1
ATOM 1591 C C . GLY A 1 207 ? -4.999 -9.069 20.021 1.00 90.62 207 GLY A C 1
ATOM 1592 O O . GLY A 1 207 ? -4.579 -10.074 19.446 1.00 90.62 207 GLY A O 1
ATOM 1593 N N . LEU A 1 208 ? -4.716 -7.850 19.542 1.00 92.00 208 LEU A N 1
ATOM 1594 C CA . LEU A 1 208 ? -3.920 -7.590 18.327 1.00 92.00 208 LEU A CA 1
ATOM 1595 C C . LEU A 1 208 ? -2.438 -7.289 18.619 1.00 92.00 208 LEU A C 1
ATOM 1597 O O . LEU A 1 208 ? -1.652 -7.034 17.698 1.00 92.00 208 LEU A O 1
ATOM 1601 N N . GLY A 1 209 ? -2.038 -7.334 19.893 1.00 90.44 209 GLY A N 1
ATOM 1602 C CA . GLY A 1 209 ? -0.652 -7.165 20.341 1.00 90.44 209 GLY A CA 1
ATOM 1603 C C . GLY A 1 209 ? 0.350 -8.070 19.604 1.00 90.44 209 GLY A C 1
ATOM 1604 O O . GLY A 1 209 ? 1.316 -7.543 19.037 1.00 90.44 209 GLY A O 1
ATOM 1605 N N . PRO A 1 210 ? 0.103 -9.395 19.495 1.00 92.69 210 PRO A N 1
ATOM 1606 C CA . PRO A 1 210 ? 1.010 -10.316 18.807 1.00 92.69 210 PRO A CA 1
ATOM 1607 C C . PRO A 1 210 ? 1.289 -9.944 17.342 1.00 92.69 210 PRO A C 1
ATOM 1609 O O . PRO A 1 210 ? 2.415 -10.121 16.856 1.00 92.69 210 PRO A O 1
ATOM 1612 N N . ASP A 1 211 ? 0.303 -9.399 16.618 1.00 93.19 211 ASP A N 1
ATOM 1613 C CA . ASP A 1 211 ? 0.501 -8.969 15.229 1.00 93.19 211 ASP A CA 1
ATOM 1614 C C . ASP A 1 211 ? 1.378 -7.718 15.129 1.00 93.19 211 ASP A C 1
ATOM 1616 O O . ASP A 1 211 ? 2.199 -7.577 14.212 1.00 93.19 211 ASP A O 1
ATOM 1620 N N . MET A 1 212 ? 1.216 -6.803 16.083 1.00 92.25 212 MET A N 1
ATOM 1621 C CA . MET A 1 212 ? 1.994 -5.575 16.158 1.00 92.25 212 MET A CA 1
ATOM 1622 C C . MET A 1 212 ? 3.455 -5.873 16.523 1.00 92.25 212 MET A C 1
ATOM 1624 O O . MET A 1 212 ? 4.371 -5.347 15.881 1.00 92.25 212 MET A O 1
ATOM 1628 N N . ASP A 1 213 ? 3.691 -6.798 17.455 1.00 93.12 213 ASP A N 1
ATOM 1629 C CA . ASP A 1 213 ? 5.033 -7.277 17.797 1.00 93.12 213 ASP A CA 1
ATOM 1630 C C . ASP A 1 213 ? 5.693 -8.020 16.635 1.00 93.12 213 ASP A C 1
ATOM 1632 O O . ASP A 1 213 ? 6.872 -7.799 16.334 1.00 93.12 213 ASP A O 1
ATOM 1636 N N . ARG A 1 214 ? 4.932 -8.830 15.888 1.00 94.25 214 ARG A N 1
ATOM 1637 C CA . ARG A 1 214 ? 5.405 -9.447 14.637 1.00 94.25 214 ARG A CA 1
ATOM 1638 C C . ARG A 1 214 ? 5.857 -8.389 13.629 1.00 94.25 214 ARG A C 1
ATOM 1640 O O . ARG A 1 214 ? 6.907 -8.552 13.001 1.00 94.25 214 ARG A O 1
ATOM 1647 N N . ALA A 1 215 ? 5.102 -7.305 13.456 1.00 94.06 215 ALA A N 1
ATOM 1648 C CA . ALA A 1 215 ? 5.483 -6.221 12.552 1.00 94.06 215 ALA A CA 1
ATOM 1649 C C . ALA A 1 215 ? 6.706 -5.435 13.052 1.00 94.06 215 ALA A C 1
ATOM 1651 O O . ALA A 1 215 ? 7.575 -5.082 12.245 1.00 94.06 215 ALA A O 1
ATOM 1652 N N . ARG A 1 216 ? 6.810 -5.208 14.367 1.00 93.56 216 ARG A N 1
ATOM 1653 C CA . ARG A 1 216 ? 7.958 -4.555 15.009 1.00 93.56 216 ARG A CA 1
ATOM 1654 C C . ARG A 1 216 ? 9.238 -5.370 14.825 1.00 93.56 216 ARG A C 1
ATOM 1656 O O . ARG A 1 216 ? 10.205 -4.863 14.258 1.00 93.56 216 ARG A O 1
ATOM 1663 N N . ASN A 1 217 ? 9.212 -6.644 15.212 1.00 94.44 217 ASN A N 1
ATOM 1664 C CA . ASN A 1 217 ? 10.355 -7.562 15.150 1.00 94.44 217 ASN A CA 1
ATOM 1665 C C . ASN A 1 217 ? 10.691 -7.979 13.709 1.00 94.44 217 ASN A C 1
ATOM 1667 O O . ASN A 1 217 ? 11.837 -8.272 13.369 1.00 94.44 217 ASN A O 1
ATOM 1671 N N . GLY A 1 218 ? 9.697 -7.978 12.819 1.00 92.62 218 GLY A N 1
ATOM 1672 C CA . GLY A 1 218 ? 9.870 -8.307 11.409 1.00 92.62 218 GLY A CA 1
ATOM 1673 C C . GLY A 1 218 ? 10.458 -7.179 10.556 1.00 92.62 218 GLY A C 1
ATOM 1674 O O . GLY A 1 218 ? 10.698 -7.392 9.363 1.00 92.62 218 GLY A O 1
ATOM 1675 N N . ARG A 1 219 ? 10.697 -5.984 11.116 1.00 94.12 219 ARG A N 1
ATOM 1676 C CA . ARG A 1 219 ? 11.299 -4.859 10.391 1.00 94.12 219 ARG A CA 1
ATOM 1677 C C . ARG A 1 219 ? 12.776 -5.131 10.106 1.00 94.12 219 ARG A C 1
ATOM 1679 O O . ARG A 1 219 ? 13.638 -4.939 10.954 1.00 94.12 219 ARG A O 1
ATOM 1686 N N . LYS A 1 220 ? 13.082 -5.520 8.868 1.00 94.88 220 LYS A N 1
ATOM 1687 C CA . LYS A 1 220 ? 14.446 -5.869 8.429 1.00 94.88 220 LYS A CA 1
ATOM 1688 C C . LYS A 1 220 ? 14.966 -4.914 7.358 1.00 94.88 220 LYS A C 1
ATOM 1690 O O . LYS A 1 220 ? 14.190 -4.267 6.648 1.00 94.88 220 LYS A O 1
ATOM 1695 N N . ILE A 1 221 ? 16.289 -4.827 7.227 1.00 95.44 221 ILE A N 1
ATOM 1696 C CA . ILE A 1 221 ? 16.937 -4.134 6.106 1.00 95.44 221 ILE A CA 1
ATOM 1697 C C . ILE A 1 221 ? 16.707 -4.954 4.828 1.00 95.44 221 ILE A C 1
ATOM 1699 O O . ILE A 1 221 ? 16.783 -6.182 4.833 1.00 95.44 221 ILE A O 1
ATOM 1703 N N . ARG A 1 222 ? 16.366 -4.288 3.723 1.00 95.25 222 ARG A N 1
ATOM 1704 C CA . ARG A 1 222 ? 16.134 -4.937 2.431 1.00 95.25 222 ARG A CA 1
ATOM 1705 C C . ARG A 1 222 ? 17.443 -5.452 1.848 1.00 95.25 222 ARG A C 1
ATOM 1707 O O . ARG A 1 222 ? 18.435 -4.735 1.819 1.00 95.25 222 ARG A O 1
ATOM 1714 N N . ALA A 1 223 ? 17.399 -6.648 1.274 1.00 94.44 223 ALA A N 1
ATOM 1715 C CA . ALA A 1 223 ? 18.512 -7.170 0.497 1.00 94.44 223 ALA A CA 1
ATOM 1716 C C . ALA A 1 223 ? 18.687 -6.417 -0.840 1.00 94.44 223 ALA A C 1
ATOM 1718 O O . ALA A 1 223 ? 17.722 -5.953 -1.463 1.00 94.44 223 ALA A O 1
ATOM 1719 N N . GLY A 1 224 ? 19.935 -6.349 -1.307 1.00 95.31 224 GLY A N 1
ATOM 1720 C CA . GLY A 1 224 ? 20.301 -5.869 -2.639 1.00 95.31 224 GLY A CA 1
ATOM 1721 C C . GLY A 1 224 ? 20.211 -4.351 -2.834 1.00 95.31 224 GLY A C 1
ATOM 1722 O O . GLY A 1 224 ? 20.231 -3.558 -1.900 1.00 95.31 224 GLY A O 1
ATOM 1723 N N . LYS A 1 225 ? 20.092 -3.926 -4.098 1.00 95.56 225 LYS A N 1
ATOM 1724 C CA . LYS A 1 225 ? 20.214 -2.513 -4.520 1.00 95.56 225 LYS A CA 1
ATOM 1725 C C . LYS A 1 225 ? 19.038 -1.608 -4.119 1.00 95.56 225 LYS A C 1
ATOM 1727 O O . LYS A 1 225 ? 18.978 -0.463 -4.559 1.00 95.56 225 LYS A O 1
ATOM 1732 N N . ALA A 1 226 ? 18.066 -2.115 -3.363 1.00 94.12 226 ALA A N 1
ATOM 1733 C CA . ALA A 1 226 ? 16.922 -1.327 -2.910 1.00 94.12 226 ALA A CA 1
ATOM 1734 C C . ALA A 1 226 ? 17.320 -0.303 -1.835 1.00 94.12 226 ALA A C 1
ATOM 1736 O O . ALA A 1 226 ? 16.771 0.801 -1.824 1.00 94.12 226 ALA A O 1
ATOM 1737 N N . THR A 1 227 ? 18.304 -0.642 -0.997 1.00 95.62 227 THR A N 1
ATOM 1738 C CA . THR A 1 227 ? 18.854 0.232 0.052 1.00 95.62 227 THR A CA 1
ATOM 1739 C C . THR A 1 227 ? 19.409 1.525 -0.541 1.00 95.62 227 THR A C 1
ATOM 1741 O O . THR A 1 227 ? 19.014 2.606 -0.119 1.00 95.62 227 THR A O 1
ATOM 1744 N N . MET A 1 228 ? 20.174 1.421 -1.635 1.00 96.19 228 MET A N 1
ATOM 1745 C CA . MET A 1 228 ? 20.709 2.558 -2.404 1.00 96.19 228 MET A CA 1
ATOM 1746 C C . MET A 1 228 ? 19.641 3.436 -3.082 1.00 96.19 228 MET A C 1
ATOM 1748 O O . MET A 1 228 ? 19.967 4.454 -3.679 1.00 96.19 228 MET A O 1
ATOM 1752 N N . ARG A 1 229 ? 18.362 3.041 -3.059 1.00 94.38 229 ARG A N 1
ATOM 1753 C CA . ARG A 1 229 ? 17.249 3.759 -3.709 1.00 94.38 229 ARG A CA 1
ATOM 1754 C C . ARG A 1 229 ? 16.254 4.327 -2.692 1.00 94.38 229 ARG A C 1
ATOM 1756 O O . ARG A 1 229 ? 15.067 4.430 -3.002 1.00 94.38 229 ARG A O 1
ATOM 1763 N N . GLY A 1 230 ? 16.705 4.590 -1.463 1.00 93.50 230 GLY A N 1
ATOM 1764 C CA . GLY A 1 230 ? 15.875 5.122 -0.375 1.00 93.50 230 GLY A CA 1
ATOM 1765 C C . GLY A 1 230 ? 14.869 4.122 0.206 1.00 93.50 230 GLY A C 1
ATOM 1766 O O . GLY A 1 230 ? 13.963 4.504 0.937 1.00 93.50 230 GLY A O 1
ATOM 1767 N N . ARG A 1 231 ? 14.988 2.825 -0.115 1.00 94.94 231 ARG A N 1
ATOM 1768 C CA . ARG A 1 231 ? 14.094 1.764 0.385 1.00 94.94 231 ARG A CA 1
ATOM 1769 C C . ARG A 1 231 ? 14.876 0.835 1.300 1.00 94.94 231 ARG A C 1
ATOM 1771 O O . ARG A 1 231 ? 15.110 -0.322 0.959 1.00 94.94 231 ARG A O 1
ATOM 1778 N N . VAL A 1 232 ? 15.309 1.369 2.438 1.00 95.56 232 VAL A N 1
ATOM 1779 C CA . VAL A 1 232 ? 16.210 0.662 3.356 1.00 95.56 232 VAL A CA 1
ATOM 1780 C C . VAL A 1 232 ? 15.480 -0.441 4.111 1.00 95.56 232 VAL A C 1
ATOM 1782 O O . VAL A 1 232 ? 15.927 -1.580 4.093 1.00 95.56 232 VAL A O 1
ATOM 1785 N N . HIS A 1 233 ? 14.325 -0.147 4.707 1.00 94.25 233 HIS A N 1
ATOM 1786 C CA . HIS A 1 233 ? 13.602 -1.115 5.533 1.00 94.25 233 HIS A CA 1
ATOM 1787 C C . HIS A 1 233 ? 12.429 -1.777 4.794 1.00 94.25 233 HIS A C 1
ATOM 1789 O O . HIS A 1 233 ? 11.815 -1.222 3.870 1.00 94.25 233 HIS A O 1
ATOM 1795 N N . LYS A 1 234 ? 12.109 -3.004 5.200 1.00 93.62 234 LYS A N 1
ATOM 1796 C CA . LYS A 1 234 ? 10.865 -3.707 4.881 1.00 93.62 234 LYS A CA 1
ATOM 1797 C C . LYS A 1 234 ? 10.187 -4.058 6.200 1.00 93.62 234 LYS A C 1
ATOM 1799 O O . LYS A 1 234 ? 10.713 -4.863 6.959 1.00 93.62 234 LYS A O 1
ATOM 1804 N N . THR A 1 235 ? 9.030 -3.453 6.430 1.00 93.69 235 THR A N 1
ATOM 1805 C CA . THR A 1 235 ? 8.168 -3.734 7.581 1.00 93.69 235 THR A CA 1
ATOM 1806 C C . THR A 1 235 ? 7.011 -4.622 7.111 1.00 93.69 235 THR A C 1
ATOM 1808 O O . THR A 1 235 ? 6.427 -4.319 6.061 1.00 93.69 235 THR A O 1
ATOM 1811 N N . PRO A 1 236 ? 6.697 -5.724 7.812 1.00 94.19 236 PRO A N 1
ATOM 1812 C CA . PRO A 1 236 ? 5.461 -6.471 7.602 1.00 94.19 236 PRO A CA 1
ATOM 1813 C C . PRO A 1 236 ? 4.234 -5.577 7.801 1.00 94.19 236 PRO A C 1
ATOM 1815 O O . PRO A 1 236 ? 4.296 -4.574 8.507 1.00 94.19 236 PRO A O 1
ATOM 1818 N N . LYS A 1 237 ? 3.126 -5.929 7.150 1.00 94.12 237 LYS A N 1
ATOM 1819 C CA . LYS A 1 237 ? 1.838 -5.260 7.356 1.00 94.12 237 LYS A CA 1
ATOM 1820 C C . LYS A 1 237 ? 1.096 -5.956 8.490 1.00 94.12 237 LYS A C 1
ATOM 1822 O O . LYS A 1 237 ? 1.015 -7.187 8.447 1.00 94.12 237 LYS A O 1
ATOM 1827 N N . SER A 1 238 ? 0.595 -5.180 9.446 1.00 94.00 238 SER A N 1
ATOM 1828 C CA . SER A 1 238 ? -0.231 -5.649 10.556 1.00 94.00 238 SER A CA 1
ATOM 1829 C C . SER A 1 238 ? -1.667 -5.148 10.387 1.00 94.00 238 SER A C 1
ATOM 1831 O O . SER A 1 238 ? -2.357 -5.592 9.472 1.00 94.00 238 SER A O 1
ATOM 1833 N N . ILE A 1 239 ? -2.093 -4.187 11.198 1.00 94.31 239 ILE A N 1
ATOM 1834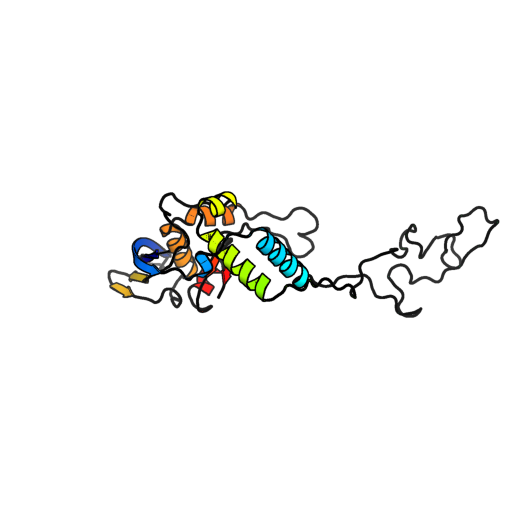 C CA . ILE A 1 239 ? -3.485 -3.755 11.319 1.00 94.31 239 ILE A CA 1
ATOM 1835 C C . ILE A 1 239 ? -3.805 -2.701 10.252 1.00 94.31 239 ILE A C 1
ATOM 1837 O O . ILE A 1 239 ? -3.016 -1.787 10.004 1.00 94.31 239 ILE A O 1
ATOM 1841 N N . LEU A 1 240 ? -4.976 -2.820 9.628 1.00 95.25 240 LEU A N 1
ATOM 1842 C CA . LEU A 1 240 ? -5.565 -1.757 8.820 1.00 95.25 240 LEU A CA 1
ATOM 1843 C C . LEU A 1 240 ? -6.658 -1.083 9.644 1.00 95.25 240 LEU A C 1
ATOM 1845 O O . LEU A 1 240 ? -7.712 -1.672 9.862 1.00 95.25 240 LEU A O 1
ATOM 1849 N N . LEU A 1 241 ? -6.403 0.145 10.080 1.00 93.94 241 LEU A N 1
ATOM 1850 C CA . LEU A 1 241 ? -7.394 0.961 10.762 1.00 93.94 241 LEU A CA 1
ATOM 1851 C C . LEU A 1 241 ? -8.204 1.742 9.722 1.00 93.94 241 LEU A C 1
ATOM 1853 O O . LEU A 1 241 ? -7.632 2.483 8.917 1.00 93.94 241 LEU A O 1
ATOM 1857 N N . VAL A 1 242 ? -9.523 1.573 9.750 1.00 93.69 242 VAL A N 1
ATOM 1858 C CA . VAL A 1 242 ? -10.468 2.319 8.913 1.00 93.69 242 VAL A CA 1
ATOM 1859 C C . VAL A 1 242 ? -11.195 3.314 9.807 1.00 93.69 242 VAL A C 1
ATOM 1861 O O . VAL A 1 242 ? -11.822 2.903 10.776 1.00 93.69 242 VAL A O 1
ATOM 1864 N N . VAL A 1 243 ? -11.076 4.600 9.493 1.00 91.88 243 VAL A N 1
ATOM 1865 C CA . VAL A 1 243 ? -11.691 5.713 10.237 1.00 91.88 243 VAL A CA 1
ATOM 1866 C C . VAL A 1 243 ? -12.549 6.546 9.298 1.00 91.88 243 VAL A C 1
ATOM 1868 O O . VAL A 1 243 ? -12.311 6.541 8.090 1.00 91.88 243 VAL A O 1
ATOM 1871 N N . LYS A 1 244 ? -13.516 7.296 9.823 1.00 90.50 244 LYS A N 1
ATOM 1872 C CA . LYS A 1 244 ? -14.262 8.263 9.010 1.00 90.50 244 LYS A CA 1
ATOM 1873 C C . LYS A 1 244 ? -13.402 9.482 8.672 1.00 90.50 244 LYS A C 1
ATOM 1875 O O . LYS A 1 244 ? -13.384 9.923 7.523 1.00 90.50 244 LYS A O 1
ATOM 1880 N N . GLU A 1 245 ? -12.661 10.009 9.648 1.00 86.75 245 GLU A N 1
ATOM 1881 C CA . GLU A 1 245 ? -11.807 11.189 9.476 1.00 86.75 245 GLU A CA 1
ATOM 1882 C C . GLU A 1 245 ? -10.362 10.956 9.935 1.00 86.75 245 GLU A C 1
ATOM 1884 O O . GLU A 1 245 ? -10.069 10.197 10.853 1.00 86.75 245 GLU A O 1
ATOM 1889 N N . LYS A 1 246 ? -9.404 11.633 9.284 1.00 82.31 246 LYS A N 1
ATOM 1890 C CA . LYS A 1 246 ? -7.965 11.511 9.597 1.00 82.31 246 LYS A CA 1
ATOM 1891 C C . LYS A 1 246 ? -7.526 12.420 10.754 1.00 82.31 246 LYS A C 1
ATOM 1893 O O . LYS A 1 246 ? -6.469 13.057 10.686 1.00 82.31 246 LYS A O 1
ATOM 1898 N N . SER A 1 247 ? -8.328 12.485 11.803 1.00 84.19 247 SER A N 1
ATOM 1899 C CA . SER A 1 247 ? -8.069 13.208 13.052 1.00 84.19 247 SER A CA 1
ATOM 1900 C C . SER A 1 247 ? -7.723 12.222 14.182 1.00 84.19 247 SER A C 1
ATOM 1902 O O . SER A 1 247 ? -7.731 11.010 13.968 1.00 84.19 247 SER A O 1
ATOM 1904 N N . GLY A 1 248 ? -7.275 12.745 15.332 1.00 85.25 248 GLY A N 1
ATOM 1905 C CA . GLY A 1 248 ? -7.075 11.997 16.587 1.00 85.25 248 GLY A CA 1
ATOM 1906 C C . GLY A 1 248 ? -6.404 10.626 16.440 1.00 85.25 248 GLY A C 1
ATOM 1907 O O . GLY A 1 248 ? -5.181 10.528 16.258 1.00 85.25 248 GLY A O 1
ATOM 1908 N N . LEU A 1 249 ? -7.214 9.563 16.473 1.00 85.12 249 LEU A N 1
ATOM 1909 C CA . LEU A 1 249 ? -6.782 8.163 16.412 1.00 85.12 249 LEU A CA 1
ATOM 1910 C C . LEU A 1 249 ? -5.946 7.839 15.166 1.00 85.12 249 LEU A C 1
ATOM 1912 O O . LEU A 1 249 ? -4.950 7.115 15.255 1.00 85.12 249 LEU A O 1
ATOM 1916 N N . ALA A 1 250 ? -6.275 8.422 14.012 1.00 88.00 250 ALA A N 1
ATOM 1917 C CA . ALA A 1 250 ? -5.495 8.241 12.790 1.00 88.00 250 ALA A CA 1
ATOM 1918 C C . ALA A 1 250 ? -4.046 8.727 12.959 1.00 88.00 250 ALA A C 1
ATOM 1920 O O . ALA A 1 250 ? -3.093 8.104 12.477 1.00 88.00 250 ALA A O 1
ATOM 1921 N N . GLN A 1 251 ? -3.865 9.843 13.667 1.00 87.69 251 GLN A N 1
ATOM 1922 C CA . GLN A 1 251 ? -2.549 10.414 13.946 1.00 87.69 251 GLN A CA 1
ATOM 1923 C C . GLN A 1 251 ? -1.815 9.629 15.033 1.00 87.69 251 GLN A C 1
ATOM 1925 O O . GLN A 1 251 ? -0.593 9.480 14.951 1.00 87.69 251 GLN A O 1
ATOM 1930 N N . ALA A 1 252 ? -2.551 9.086 16.003 1.00 88.94 252 ALA A N 1
ATOM 1931 C CA . ALA A 1 252 ? -2.011 8.224 17.044 1.00 88.94 252 ALA A CA 1
ATOM 1932 C C . ALA A 1 252 ? -1.460 6.908 16.474 1.00 88.94 252 ALA A C 1
ATOM 1934 O O . ALA A 1 252 ? -0.342 6.512 16.816 1.00 88.94 252 ALA A O 1
ATOM 1935 N N . ALA A 1 253 ? -2.213 6.267 15.574 1.00 90.56 253 ALA A N 1
ATOM 1936 C CA . ALA A 1 253 ? -1.909 4.948 15.028 1.00 90.56 253 ALA A CA 1
ATOM 1937 C C . ALA A 1 253 ? -0.834 4.957 13.926 1.00 90.56 253 ALA A C 1
ATOM 1939 O O . ALA A 1 253 ? -0.107 3.976 13.780 1.00 90.56 253 ALA A O 1
ATOM 1940 N N . ARG A 1 254 ? -0.660 6.059 13.173 1.00 89.44 254 ARG A N 1
ATOM 1941 C CA . ARG A 1 254 ? 0.250 6.106 12.001 1.00 89.44 254 ARG A CA 1
ATOM 1942 C C . ARG A 1 254 ? 1.719 5.782 12.299 1.00 89.44 254 ARG A C 1
ATOM 1944 O O . ARG A 1 254 ? 2.467 5.452 11.381 1.00 89.44 254 ARG A O 1
ATOM 1951 N N . ASN A 1 255 ? 2.158 5.974 13.545 1.00 90.62 255 ASN A N 1
ATOM 1952 C CA . ASN A 1 255 ? 3.545 5.737 13.952 1.00 90.62 255 ASN A CA 1
ATOM 1953 C C . ASN A 1 255 ? 3.785 4.291 14.416 1.00 90.62 255 ASN A C 1
ATOM 1955 O O . ASN A 1 255 ? 4.933 3.881 14.598 1.00 90.62 255 ASN A O 1
ATOM 1959 N N . LEU A 1 256 ? 2.720 3.511 14.618 1.00 91.75 256 LEU A N 1
ATOM 1960 C CA . LEU A 1 256 ? 2.838 2.130 15.061 1.00 91.75 256 LEU A CA 1
ATOM 1961 C C . LEU A 1 256 ? 3.398 1.249 13.933 1.00 91.75 256 LEU A C 1
ATOM 1963 O O . LEU A 1 256 ? 3.059 1.417 12.756 1.00 91.75 256 LEU A O 1
ATOM 1967 N N . PRO A 1 257 ? 4.294 0.303 14.255 1.00 89.69 257 PRO A N 1
ATOM 1968 C CA . PRO A 1 257 ? 4.950 -0.512 13.247 1.00 89.69 257 PRO A CA 1
ATOM 1969 C C . PRO A 1 257 ? 3.945 -1.423 12.533 1.00 89.69 257 PRO A C 1
ATOM 1971 O O . PRO A 1 257 ? 3.308 -2.275 13.141 1.00 89.69 257 PRO A O 1
ATOM 1974 N N . GLY A 1 258 ? 3.854 -1.267 11.211 1.00 90.44 258 GLY A N 1
ATOM 1975 C CA . GLY A 1 258 ? 3.038 -2.125 10.346 1.00 90.44 258 GLY A CA 1
ATOM 1976 C C . GLY A 1 258 ? 1.563 -1.736 10.248 1.00 90.44 258 GLY A C 1
ATOM 1977 O O . GLY A 1 258 ? 0.892 -2.287 9.372 1.00 90.44 258 GLY A O 1
ATOM 1978 N N . VAL A 1 259 ? 1.106 -0.785 11.069 1.00 94.88 259 VAL A N 1
ATOM 1979 C CA . VAL A 1 259 ? -0.269 -0.277 11.069 1.00 94.88 259 VAL A CA 1
ATOM 1980 C C . VAL A 1 259 ? -0.441 0.733 9.935 1.00 94.88 259 VAL A C 1
ATOM 1982 O O . VAL A 1 259 ? 0.336 1.681 9.812 1.00 94.88 259 VAL A O 1
ATOM 1985 N N . ASP A 1 260 ? -1.448 0.522 9.092 1.00 94.69 260 ASP A N 1
ATOM 1986 C CA . ASP A 1 260 ? -1.860 1.474 8.060 1.00 94.69 260 ASP A CA 1
ATOM 1987 C C . ASP A 1 260 ? -3.213 2.085 8.442 1.00 94.69 260 ASP A C 1
ATOM 1989 O O . ASP A 1 260 ? -4.076 1.397 8.982 1.00 94.69 260 ASP A O 1
ATOM 1993 N N . VAL A 1 261 ? -3.415 3.364 8.120 1.00 93.56 261 VAL A N 1
ATOM 1994 C CA . VAL A 1 261 ? -4.682 4.068 8.357 1.00 93.56 261 VAL A CA 1
ATOM 1995 C C . VAL A 1 261 ? -5.296 4.488 7.026 1.00 93.56 261 VAL A C 1
ATOM 1997 O O . VAL A 1 261 ? -4.617 5.087 6.182 1.00 93.56 261 VAL A O 1
ATOM 2000 N N . VAL A 1 262 ? -6.578 4.188 6.841 1.00 92.94 262 VAL A N 1
ATOM 2001 C CA . VAL A 1 262 ? -7.381 4.584 5.679 1.00 92.94 262 VAL A CA 1
ATOM 2002 C C . VAL A 1 262 ? -8.642 5.296 6.164 1.00 92.94 262 VAL A C 1
ATOM 2004 O O . VAL A 1 262 ? -9.229 4.894 7.160 1.00 92.94 262 VAL A O 1
ATOM 2007 N N . ALA A 1 263 ? -9.017 6.354 5.447 1.00 85.12 263 ALA A N 1
ATOM 2008 C CA . ALA A 1 263 ? -10.312 7.020 5.540 1.00 85.12 263 ALA A CA 1
ATOM 2009 C C . ALA A 1 263 ? -10.943 7.020 4.149 1.00 85.12 263 ALA A C 1
ATOM 2011 O O . ALA A 1 263 ? -10.139 7.128 3.183 1.00 85.12 263 ALA A O 1
#

Radius of gyration: 29.06 Å; Cα contacts (8 Å, |Δi|>4): 437; chains: 1; bounding box: 67×36×89 Å